Protein AF-0000000079006139 (afdb_homodimer)

InterPro domains:
  IPR000210 BTB/POZ domain [PF00651] (1-96)
  IPR000210 BTB/POZ domain [PS50097] (2-69)
  IPR000210 BTB/POZ domain [SM00225] (2-99)
  IPR011333 SKP1/BTB/POZ domain superfamily [G3DSA:3.30.710.10] (1-99)
  IPR011333 SKP1/BTB/POZ domain superfamily [SSF54695] (1-96)
  IPR011705 BTB/Kelch-associated [PF07707] (106-175)

Structure (mmCIF, N/CA/C/O backbone):
data_AF-0000000079006139-model_v1
#
loop_
_entity.id
_entity.type
_entity.pdbx_description
1 polymer 'BTB domain-containing protein'
#
loop_
_atom_site.group_PDB
_atom_site.id
_atom_site.type_symbol
_atom_site.label_atom_id
_atom_site.label_alt_id
_atom_site.label_comp_id
_atom_site.label_asym_id
_atom_site.label_entity_id
_atom_site.label_seq_id
_atom_site.pdbx_PDB_ins_code
_atom_site.Cartn_x
_atom_site.Cartn_y
_atom_site.Cartn_z
_atom_site.occupancy
_atom_site.B_iso_or_equiv
_atom_site.auth_seq_id
_atom_site.auth_comp_id
_atom_site.auth_asym_id
_atom_site.auth_atom_id
_atom_site.pdbx_PDB_model_num
ATOM 1 N N . PHE A 1 1 ? -12.617 53 26.547 1 79.25 1 PHE A N 1
ATOM 2 C CA . PHE A 1 1 ? -13.898 53.031 25.859 1 79.25 1 PHE A CA 1
ATOM 3 C C . PHE A 1 1 ? -13.82 52.25 24.547 1 79.25 1 PHE A C 1
ATOM 5 O O . PHE A 1 1 ? -12.867 52.406 23.781 1 79.25 1 PHE A O 1
ATOM 12 N N . THR A 1 2 ? -14.578 51.156 24.516 1 88.56 2 THR A N 1
ATOM 13 C CA . THR A 1 2 ? -14.672 50.375 23.297 1 88.56 2 THR A CA 1
ATOM 14 C C . THR A 1 2 ? -15.703 50.969 22.344 1 88.56 2 THR A C 1
ATOM 16 O O . THR A 1 2 ? -16.609 51.688 22.781 1 88.56 2 THR A O 1
ATOM 19 N N . ASP A 1 3 ? -15.531 50.906 21.016 1 93.19 3 ASP A N 1
ATOM 20 C CA . ASP A 1 3 ? -16.406 51.562 20.031 1 93.19 3 ASP A CA 1
ATOM 21 C C . ASP A 1 3 ? -16.938 50.562 19.016 1 93.19 3 ASP A C 1
ATOM 23 O O . ASP A 1 3 ? -17.578 50.938 18.031 1 93.19 3 ASP A O 1
ATOM 27 N N . PHE A 1 4 ? -16.766 49.438 19.25 1 94.44 4 PHE A N 1
ATOM 28 C CA . PHE A 1 4 ? -17.203 48.375 18.328 1 94.44 4 PHE A CA 1
ATOM 29 C C .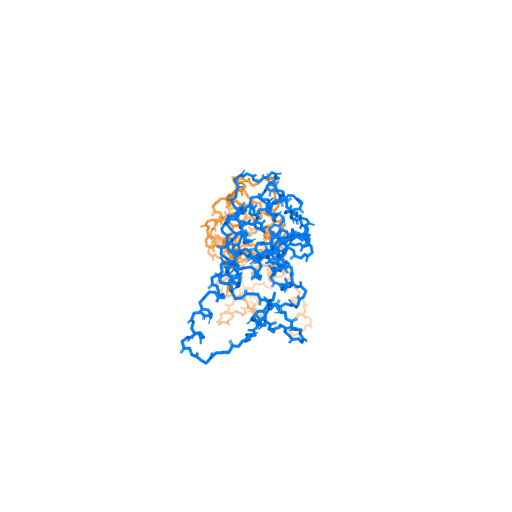 PHE A 1 4 ? -17.516 47.094 19.078 1 94.44 4 PHE A C 1
ATOM 31 O O . PHE A 1 4 ? -16.938 46.844 20.141 1 94.44 4 PHE A O 1
ATOM 38 N N . VAL A 1 5 ? -18.422 46.25 18.531 1 96.5 5 VAL A N 1
ATOM 39 C CA . VAL A 1 5 ? -18.781 45 19.172 1 96.5 5 VAL A CA 1
ATOM 40 C C . VAL A 1 5 ? -18.719 43.875 18.156 1 96.5 5 VAL A C 1
ATOM 42 O O . VAL A 1 5 ? -19.266 43.969 17.047 1 96.5 5 VAL A O 1
ATOM 45 N N . VAL A 1 6 ? -18.062 42.812 18.578 1 97.5 6 VAL A N 1
ATOM 46 C CA . VAL A 1 6 ? -18.031 41.625 17.734 1 97.5 6 VAL A CA 1
ATOM 47 C C . VAL A 1 6 ? -18.906 40.531 18.359 1 97.5 6 VAL A C 1
ATOM 49 O O . VAL A 1 6 ? -18.719 40.156 19.516 1 97.5 6 VAL A O 1
ATOM 52 N N . HIS A 1 7 ? -19.781 40.031 17.484 1 97.81 7 HIS A N 1
ATOM 53 C CA . HIS A 1 7 ? -20.641 38.938 17.922 1 97.81 7 HIS A CA 1
ATOM 54 C C . HIS A 1 7 ? -20.078 37.594 17.469 1 97.81 7 HIS A C 1
ATOM 56 O O . HIS A 1 7 ? -19.766 37.406 16.297 1 97.81 7 HIS A O 1
ATOM 62 N N . VAL A 1 8 ? -19.953 36.719 18.406 1 98.19 8 VAL A N 1
ATOM 63 C CA . VAL A 1 8 ? -19.531 35.344 18.156 1 98.19 8 VAL A CA 1
ATOM 64 C C . VAL A 1 8 ? -20.5 34.375 18.844 1 98.19 8 VAL A C 1
ATOM 66 O O . VAL A 1 8 ? -20.5 34.281 20.078 1 98.19 8 VAL A O 1
ATOM 69 N N . ASP A 1 9 ? -21.188 33.625 18.062 1 96.94 9 ASP A N 1
ATOM 70 C CA . ASP A 1 9 ? -22.297 32.844 18.609 1 96.94 9 ASP A CA 1
ATOM 71 C C . ASP A 1 9 ? -23.172 33.688 19.516 1 96.94 9 ASP A C 1
ATOM 73 O O . ASP A 1 9 ? -23.703 34.719 19.094 1 96.94 9 ASP A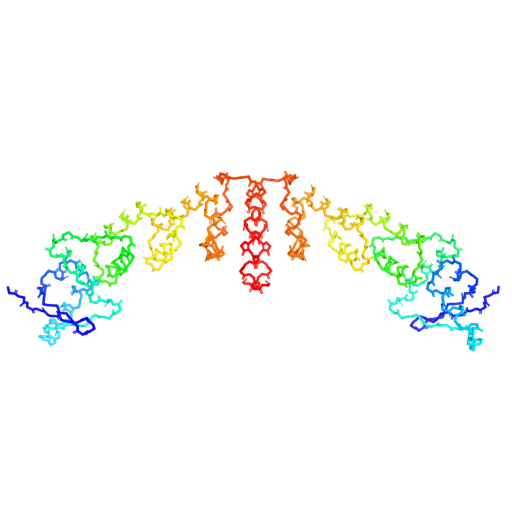 O 1
ATOM 77 N N . ASP A 1 10 ? -23.297 33.281 20.828 1 95.69 10 ASP A N 1
ATOM 78 C CA . ASP A 1 10 ? -24.188 34 21.734 1 95.69 10 ASP A CA 1
ATOM 79 C C . ASP A 1 10 ? -23.422 34.969 22.625 1 95.69 10 ASP A C 1
ATOM 81 O O . ASP A 1 10 ? -23.969 35.5 23.594 1 95.69 10 ASP A O 1
ATOM 85 N N . CYS A 1 11 ? -22.234 35.281 22.234 1 98.06 11 CYS A N 1
ATOM 86 C CA . CYS A 1 11 ? -21.391 36.156 23.062 1 98.06 11 CYS A CA 1
ATOM 87 C C . CYS A 1 11 ? -21.062 37.438 22.312 1 98.06 11 CYS A C 1
ATOM 89 O O . CYS A 1 11 ? -21 37.469 21.094 1 98.06 11 CYS A O 1
ATOM 91 N N . LYS A 1 12 ? -20.906 38.469 23.156 1 97.62 12 LYS A N 1
ATOM 92 C CA . LYS A 1 12 ? -20.516 39.781 22.641 1 97.62 12 LYS A CA 1
ATOM 93 C C . LYS A 1 12 ? -19.141 40.188 23.156 1 97.62 12 LYS A C 1
ATOM 95 O O . LYS A 1 12 ? -18.844 40.031 24.328 1 97.62 12 LYS A O 1
ATOM 100 N N . PHE A 1 13 ? -18.375 40.75 22.25 1 98.12 13 PHE A N 1
ATOM 101 C CA . PHE A 1 13 ? -17.016 41.188 22.594 1 98.12 13 PHE A CA 1
ATOM 102 C C . PHE A 1 13 ? -16.812 42.656 22.25 1 98.12 13 PHE A C 1
ATOM 104 O O . PHE A 1 13 ? -16.625 43 21.094 1 98.12 13 PHE A O 1
ATOM 111 N N . PRO A 1 14 ? -16.875 43.469 23.297 1 97 14 PRO A N 1
ATOM 112 C CA . PRO A 1 14 ? -16.547 44.875 23.047 1 97 14 PRO A CA 1
ATOM 113 C C . PRO A 1 14 ? -15.078 45.062 22.672 1 97 14 PRO A C 1
ATOM 115 O O . PRO A 1 14 ? -14.188 44.531 23.328 1 97 14 PRO A O 1
ATOM 118 N N . CYS A 1 15 ? -14.836 45.844 21.547 1 95.69 15 CYS A N 1
ATOM 119 C CA . CYS A 1 15 ? -13.492 46.031 21.016 1 95.69 15 CYS A CA 1
ATOM 120 C C . CYS A 1 15 ? -13.297 47.469 20.516 1 95.69 15 CYS A C 1
ATOM 122 O O . CYS A 1 15 ? -14.258 48.219 20.438 1 95.69 15 CYS A O 1
ATOM 124 N N . HIS A 1 16 ? -12.07 47.75 20.297 1 95.94 16 HIS A N 1
ATOM 125 C CA . HIS A 1 16 ? -11.727 49 19.609 1 95.94 16 HIS A CA 1
ATOM 126 C C . HIS A 1 16 ? -11.484 48.781 18.125 1 95.94 16 HIS A C 1
ATOM 128 O O . HIS A 1 16 ? -10.672 47.938 17.75 1 95.94 16 HIS A O 1
ATOM 134 N N . ARG A 1 17 ? -12.117 4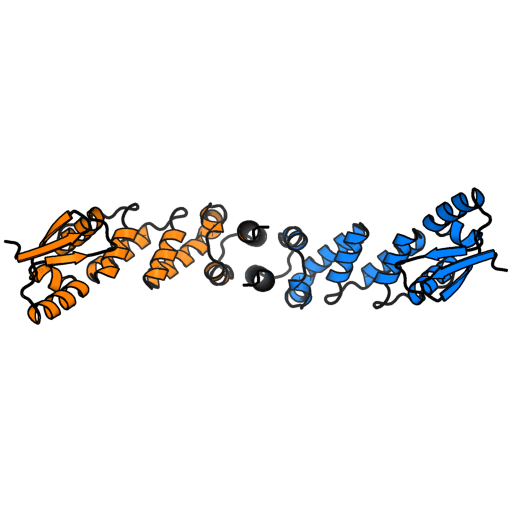9.625 17.297 1 94.12 17 ARG A N 1
ATOM 135 C CA . ARG A 1 17 ? -11.953 49.531 15.844 1 94.12 17 ARG A CA 1
ATOM 136 C C . ARG A 1 17 ? -10.477 49.625 15.453 1 94.12 17 ARG A C 1
ATOM 138 O O . ARG A 1 17 ? -10.016 48.906 14.57 1 94.12 17 ARG A O 1
ATOM 145 N N . PHE A 1 18 ? -9.875 50.469 16.094 1 94.56 18 PHE A N 1
ATOM 146 C CA . PHE A 1 18 ? -8.477 50.719 15.789 1 94.56 18 PHE A CA 1
ATOM 147 C C . PHE A 1 18 ? -7.637 49.469 16 1 94.56 18 PHE A C 1
ATOM 149 O O . PHE A 1 18 ? -6.812 49.094 15.156 1 94.56 18 PHE A O 1
ATOM 156 N N . VAL A 1 19 ? -7.812 48.812 17.094 1 96.88 19 VAL A N 1
ATOM 157 C CA . VAL A 1 19 ? -7.059 47.625 17.438 1 96.88 19 VAL A CA 1
ATOM 158 C C . VAL A 1 19 ? -7.359 46.531 16.422 1 96.88 19 VAL A C 1
ATOM 160 O O . VAL A 1 19 ? -6.441 45.875 15.906 1 96.88 19 VAL A O 1
ATOM 163 N N . LEU A 1 20 ? -8.602 46.312 16.141 1 96.81 20 LEU A N 1
ATOM 164 C CA . LEU A 1 20 ? -9.016 45.312 15.172 1 96.81 20 LEU A CA 1
ATOM 165 C C . LEU A 1 20 ? -8.375 45.562 13.812 1 96.81 20 LEU A C 1
ATOM 167 O O . LEU A 1 20 ? -7.773 44.656 13.227 1 96.81 20 LEU A O 1
ATOM 171 N N . SER A 1 21 ? -8.492 46.812 13.375 1 96.19 21 SER A N 1
ATOM 172 C CA . SER A 1 21 ? -7.996 47.156 12.055 1 96.19 21 SER A CA 1
ATOM 173 C C . SER A 1 21 ? -6.473 47.094 11.992 1 96.19 21 SER A C 1
ATOM 175 O O . SER A 1 21 ? -5.906 46.75 10.953 1 96.19 21 SER A O 1
ATOM 177 N N . ALA A 1 22 ? -5.859 47.375 13.062 1 97 22 ALA A N 1
ATOM 178 C CA . ALA A 1 22 ? -4.402 47.375 13.109 1 97 22 ALA A CA 1
ATOM 179 C C . ALA A 1 22 ? -3.838 45.969 13.133 1 97 22 ALA A C 1
ATOM 181 O O . ALA A 1 22 ? -2.75 45.719 12.609 1 97 22 ALA A O 1
ATOM 182 N N . CYS A 1 23 ? -4.523 45.094 13.719 1 97.62 23 CYS A N 1
ATOM 183 C CA . CYS A 1 23 ? -3.961 43.75 13.977 1 97.62 23 CYS A CA 1
ATOM 184 C C . CYS A 1 23 ? -4.504 42.719 12.992 1 97.62 23 CYS A C 1
ATOM 186 O O . CYS A 1 23 ? -3.898 41.688 12.797 1 97.62 23 CYS A O 1
ATOM 188 N N . SER A 1 24 ? -5.605 42.969 12.375 1 98.31 24 SER A N 1
ATOM 189 C CA . SER A 1 24 ? -6.305 42 11.547 1 98.31 24 SER A CA 1
ATOM 190 C C . SER A 1 24 ? -6.656 42.594 10.18 1 98.31 24 SER A C 1
ATOM 192 O O . SER A 1 24 ? -7.449 43.531 10.094 1 98.31 24 SER A O 1
ATOM 194 N N . GLU A 1 25 ? -6.141 41.938 9.172 1 97.75 25 GLU A N 1
ATOM 195 C CA . GLU A 1 25 ? -6.469 42.406 7.82 1 97.75 25 GLU A CA 1
ATOM 196 C C . GLU A 1 25 ? -7.941 42.156 7.504 1 97.75 25 GLU A C 1
ATOM 198 O O . GLU A 1 25 ? -8.562 42.938 6.777 1 97.75 25 GLU A O 1
ATOM 203 N N . PHE A 1 26 ? -8.422 41.094 8.008 1 97 26 PHE A N 1
ATOM 204 C CA . PHE A 1 26 ? -9.844 40.781 7.855 1 97 26 PHE A CA 1
ATOM 205 C C . PHE A 1 26 ? -10.695 41.938 8.398 1 97 26 PHE A C 1
ATOM 207 O O . PHE A 1 26 ? -11.57 42.438 7.695 1 97 26 PHE A O 1
ATOM 214 N N . PHE A 1 27 ? -10.461 42.406 9.617 1 96.44 27 PHE A N 1
ATOM 215 C CA . PHE A 1 27 ? -11.25 43.469 10.242 1 96.44 27 PHE A CA 1
ATOM 216 C C . PHE A 1 27 ? -10.93 44.812 9.609 1 96.44 27 PHE A C 1
ATOM 218 O O . PHE A 1 27 ? -11.812 45.688 9.5 1 96.44 27 PHE A O 1
ATOM 225 N N . GLU A 1 28 ? -9.727 44.969 9.227 1 96.12 28 GLU A N 1
ATOM 226 C CA . GLU A 1 28 ? -9.391 46.219 8.523 1 96.12 28 GLU A CA 1
ATOM 227 C C . GLU A 1 28 ? -10.266 46.406 7.285 1 96.12 28 GLU A C 1
ATOM 229 O O . GLU A 1 28 ? -10.828 47.469 7.07 1 96.12 28 GLU A O 1
ATOM 234 N N . ALA A 1 29 ? -10.367 45.344 6.527 1 94.5 29 ALA A N 1
ATOM 235 C CA . ALA A 1 29 ? -11.172 45.406 5.312 1 94.5 29 ALA A CA 1
ATOM 236 C C . ALA A 1 29 ? -12.656 45.594 5.648 1 94.5 29 ALA A C 1
ATOM 238 O O . ALA A 1 29 ? -13.344 46.375 5.004 1 94.5 29 ALA A O 1
ATOM 239 N N . LEU A 1 30 ? -13.086 44.875 6.656 1 92.94 30 LEU A N 1
ATOM 240 C CA . LEU A 1 30 ? -14.484 44.906 7.059 1 92.94 30 LEU A CA 1
ATOM 241 C C . LEU A 1 30 ? -14.867 46.312 7.523 1 92.94 30 LEU A C 1
ATOM 243 O O . LEU A 1 30 ? -15.914 46.844 7.141 1 92.94 30 LEU A O 1
ATOM 247 N N . LEU A 1 31 ? -14.047 47 8.297 1 91.06 31 LEU A N 1
ATOM 248 C CA . LEU A 1 31 ? -14.344 48.281 8.891 1 91.06 31 LEU A CA 1
ATOM 249 C C . LEU A 1 31 ? -14.172 49.406 7.867 1 91.06 31 LEU A C 1
ATOM 251 O O . LEU A 1 31 ? -14.812 50.469 7.973 1 91.06 31 LEU A O 1
ATOM 255 N N . ARG A 1 32 ? -13.258 49.188 7.027 1 88.56 32 ARG A N 1
ATOM 256 C CA . ARG A 1 32 ? -13.117 50.156 5.941 1 88.56 32 ARG A CA 1
ATOM 257 C C . ARG A 1 32 ? -14.367 50.188 5.07 1 88.56 32 ARG A C 1
ATOM 259 O O . ARG A 1 32 ? -14.805 51.25 4.645 1 88.56 32 ARG A O 1
ATOM 266 N N . CYS A 1 33 ? -14.961 49.031 4.754 1 82.31 33 CYS A N 1
ATOM 267 C CA . CYS A 1 33 ? -16.172 48.906 3.949 1 82.31 33 CYS A CA 1
ATOM 268 C C . CYS A 1 33 ? -17.375 49.5 4.699 1 82.31 33 CYS A C 1
ATOM 270 O O . CYS A 1 33 ? -18.234 50.125 4.098 1 82.31 33 CYS A O 1
ATOM 272 N N . ASP A 1 34 ? -17.438 49.25 5.914 1 68 34 ASP A N 1
ATOM 273 C CA . ASP A 1 34 ? -18.531 49.688 6.758 1 68 34 ASP A CA 1
ATOM 274 C C . ASP A 1 34 ? -18.578 51.219 6.809 1 68 34 ASP A C 1
ATOM 276 O O . ASP A 1 34 ? -19.656 51.812 6.84 1 68 34 ASP A O 1
ATOM 280 N N . MET A 1 35 ? -17.469 51.875 7.09 1 62.56 35 MET A N 1
ATOM 281 C CA . MET A 1 35 ? -17.391 53.344 7.094 1 62.56 35 MET A CA 1
ATOM 282 C C . MET A 1 35 ? -17.984 53.906 5.809 1 62.56 35 MET A C 1
ATOM 284 O O . MET A 1 35 ? -18.547 55 5.816 1 62.56 35 MET A O 1
ATOM 288 N N . ARG A 1 36 ? -17.812 53.031 4.789 1 59.94 36 ARG A N 1
ATOM 289 C CA . ARG A 1 36 ? -18.422 53.469 3.535 1 59.94 36 ARG A CA 1
ATOM 290 C C . ARG A 1 36 ? -19.938 53.281 3.562 1 59.94 36 ARG A C 1
ATOM 292 O O . ARG A 1 36 ? -20.672 54.125 3.018 1 59.94 36 ARG A O 1
ATOM 299 N N . GLU A 1 37 ? -20.156 52.219 4.258 1 58.62 37 GLU A N 1
ATOM 300 C CA . GLU A 1 37 ? -21.609 52.031 4.371 1 58.62 37 GLU A CA 1
ATOM 301 C C . GLU A 1 37 ? -22.141 52.562 5.684 1 58.62 37 GLU A C 1
ATOM 303 O O . GLU A 1 37 ? -21.406 53.219 6.43 1 58.62 37 GLU A O 1
ATOM 308 N N . SER A 1 38 ? -23.172 51.938 6.293 1 57.12 38 SER A N 1
ATOM 309 C CA . SER A 1 38 ? -23.891 52.406 7.484 1 57.12 38 SER A CA 1
ATOM 310 C C . SER A 1 38 ? -23.016 52.25 8.734 1 57.12 38 SER A C 1
ATOM 312 O O . SER A 1 38 ? -22.109 51.438 8.773 1 57.12 38 SER A O 1
ATOM 314 N N . ASN A 1 39 ? -22.781 53.312 9.602 1 60.97 39 ASN A N 1
ATOM 315 C CA . ASN A 1 39 ? -22.141 53.438 10.898 1 60.97 39 ASN A CA 1
ATOM 316 C C . ASN A 1 39 ? -22.438 52.219 11.789 1 60.97 39 ASN A C 1
ATOM 318 O O . ASN A 1 39 ? -22.828 52.375 12.945 1 60.97 39 ASN A O 1
ATOM 322 N N . GLU A 1 40 ? -22.359 51.031 11.164 1 70.31 40 GLU A N 1
ATOM 323 C CA . GLU A 1 40 ? -22.641 49.875 11.992 1 70.31 40 GLU A CA 1
ATOM 324 C C . GLU A 1 40 ? -21.5 49.625 12.984 1 70.31 40 GLU A C 1
ATOM 326 O O . GLU A 1 40 ? -20.328 49.625 12.609 1 70.31 40 GLU A O 1
ATOM 331 N N . LYS A 1 41 ? -21.875 49.531 14.273 1 86.75 41 LYS A N 1
ATOM 332 C CA . LYS A 1 41 ? -20.953 49.438 15.398 1 86.75 41 LYS A CA 1
ATOM 333 C C . LYS A 1 41 ? -20.781 48 15.867 1 86.75 41 LYS A C 1
ATOM 335 O O . LYS A 1 41 ? -20.469 47.75 17.031 1 86.75 41 LYS A O 1
ATOM 340 N N . GLN A 1 42 ? -21.156 47.062 14.852 1 92.06 42 GLN A N 1
ATOM 341 C CA . GLN A 1 42 ? -21.016 45.656 15.266 1 92.06 42 GLN A CA 1
ATOM 342 C C . GLN A 1 42 ? -20.797 44.75 14.055 1 92.06 42 GLN A C 1
ATOM 344 O O . GLN A 1 42 ? -21.141 45.125 12.93 1 92.06 42 GLN A O 1
ATOM 349 N N . ALA A 1 43 ? -20.172 43.656 14.234 1 94.19 43 ALA A N 1
ATOM 350 C CA . ALA A 1 43 ? -20 42.594 13.242 1 94.19 43 ALA A CA 1
ATOM 351 C C . ALA A 1 43 ? -20.156 41.219 13.883 1 94.19 43 ALA A C 1
ATOM 353 O O . ALA A 1 43 ? -20.031 41.094 15.102 1 94.19 43 ALA A O 1
ATOM 354 N N . THR A 1 44 ? -20.438 40.219 12.984 1 95.88 44 THR A N 1
ATOM 355 C CA . THR A 1 44 ? -20.562 38.844 13.43 1 95.88 44 THR A CA 1
ATOM 356 C C . THR A 1 44 ? -19.453 37.969 12.82 1 95.88 44 THR A C 1
ATOM 358 O O . THR A 1 44 ? -19.172 38.062 11.625 1 95.88 44 THR A O 1
ATOM 361 N N . VAL A 1 45 ? -18.875 37.219 13.602 1 97.44 45 VAL A N 1
ATOM 362 C CA . VAL A 1 45 ? -17.891 36.281 13.141 1 97.44 45 VAL A CA 1
ATOM 363 C C . VAL A 1 45 ? -18.422 34.844 13.312 1 97.44 45 VAL A C 1
ATOM 365 O O . VAL A 1 45 ? -18.922 34.5 14.391 1 97.44 45 VAL A O 1
ATOM 368 N N . VAL A 1 46 ? -18.328 34.094 12.219 1 97.56 46 VAL A N 1
ATOM 369 C CA . VAL A 1 46 ? -18.797 32.719 12.227 1 97.56 46 VAL A CA 1
ATOM 370 C C . VAL A 1 46 ? -17.609 31.766 12.078 1 97.56 46 VAL A C 1
ATOM 372 O O . VAL A 1 46 ? -16.578 32.125 11.516 1 97.56 46 VAL A O 1
ATOM 375 N N . GLY A 1 47 ? -17.719 30.562 12.68 1 97.12 47 GLY A N 1
ATOM 376 C CA . GLY A 1 47 ? -16.703 29.531 12.469 1 97.12 47 GLY A CA 1
ATOM 377 C C . GLY A 1 47 ? -15.641 29.516 13.547 1 97.12 47 GLY A C 1
ATOM 378 O O . GLY A 1 47 ? -14.695 28.734 13.484 1 97.12 47 GLY A O 1
ATOM 379 N N . ILE A 1 48 ? -15.789 30.438 14.461 1 98.19 48 ILE A N 1
ATOM 380 C CA . ILE A 1 48 ? -14.875 30.531 15.594 1 98.19 48 ILE A CA 1
ATOM 381 C C . ILE A 1 48 ? -15.664 30.5 16.906 1 98.19 48 ILE A C 1
ATOM 383 O O . ILE A 1 48 ? -16.688 31.188 17.031 1 98.19 48 ILE A O 1
ATOM 387 N N . SER A 1 49 ? -15.266 29.672 17.812 1 98 49 SER A N 1
ATOM 388 C CA . SER A 1 49 ? -15.938 29.641 19.109 1 98 49 SER A CA 1
ATOM 389 C C . SER A 1 49 ? -15.617 30.875 19.938 1 98 49 SER A C 1
ATOM 391 O O . SER A 1 49 ? -14.578 31.5 19.734 1 98 49 SER A O 1
ATOM 393 N N . PRO A 1 50 ? -16.5 31.188 20.891 1 98.31 50 PRO A N 1
ATOM 394 C CA . PRO A 1 50 ? -16.266 32.344 21.75 1 98.31 50 PRO A CA 1
ATOM 395 C C . PRO A 1 50 ? -14.953 32.25 22.531 1 98.31 50 PRO A C 1
ATOM 397 O O . PRO A 1 50 ? -14.227 33.219 22.672 1 98.31 50 PRO A O 1
ATOM 400 N N . SER A 1 51 ? -14.672 31.062 23 1 97.62 51 SER A N 1
ATOM 401 C CA . SER A 1 51 ? -13.461 30.859 23.797 1 97.62 51 SER A CA 1
ATOM 402 C C . SER A 1 51 ? -12.211 31.094 22.953 1 97.62 51 SER A C 1
ATOM 404 O O . SER A 1 51 ? -11.266 31.75 23.422 1 97.62 51 SER A O 1
ATOM 406 N N . ILE A 1 52 ? -12.195 30.656 21.781 1 98.19 52 ILE A N 1
ATOM 407 C CA . ILE A 1 52 ? -11.062 30.828 20.891 1 98.19 52 ILE A CA 1
ATOM 408 C C . ILE A 1 52 ? -10.953 32.281 20.469 1 98.19 52 ILE A C 1
ATOM 410 O O . ILE A 1 52 ? -9.859 32.844 20.438 1 98.19 52 ILE A O 1
ATOM 414 N N . PHE A 1 53 ? -12.094 32.938 20.172 1 98.31 53 PHE A N 1
ATOM 415 C CA . PHE A 1 53 ? -12.086 34.344 19.781 1 98.31 53 PHE A CA 1
ATOM 416 C C . PHE A 1 53 ? -11.508 35.188 20.906 1 98.31 53 PHE A C 1
ATOM 418 O O . PHE A 1 53 ? -10.758 36.125 20.641 1 98.31 53 PHE A O 1
ATOM 425 N N . ARG A 1 54 ? -11.891 34.875 22.078 1 97.31 54 ARG A N 1
ATOM 426 C CA . ARG A 1 54 ? -11.359 35.594 23.219 1 97.31 54 ARG A CA 1
ATOM 427 C C . ARG A 1 54 ? -9.836 35.531 23.25 1 97.31 54 ARG A C 1
ATOM 429 O O . ARG A 1 54 ? -9.164 36.531 23.484 1 97.31 54 ARG A O 1
ATOM 436 N N . LEU A 1 55 ? -9.289 34.375 23.031 1 97.38 55 LEU A N 1
ATOM 437 C CA . LEU A 1 55 ? -7.848 34.188 23.047 1 97.38 55 LEU A CA 1
ATOM 438 C C . LEU A 1 55 ? -7.18 35.062 21.969 1 97.38 55 LEU A C 1
ATOM 440 O O . LEU A 1 55 ? -6.176 35.719 22.219 1 97.38 55 LEU A O 1
ATOM 444 N N . VAL A 1 56 ? -7.738 35.062 20.75 1 97.88 56 VAL A N 1
ATOM 445 C CA . VAL A 1 56 ? -7.117 35.812 19.672 1 97.88 56 VAL A CA 1
ATOM 446 C C . VAL A 1 56 ? -7.289 37.312 19.938 1 97.88 56 VAL A C 1
ATOM 448 O O . VAL A 1 56 ? -6.375 38.094 19.672 1 97.88 56 VAL A O 1
ATOM 451 N N . LEU A 1 57 ? -8.469 37.719 20.484 1 97.56 57 LEU A N 1
ATOM 452 C CA . LEU A 1 57 ? -8.703 39.094 20.812 1 97.56 57 LEU A CA 1
ATOM 453 C C . LEU A 1 57 ? -7.707 39.594 21.875 1 97.56 57 LEU A C 1
ATOM 455 O O . LEU A 1 57 ? -7.133 40.688 21.734 1 97.56 57 LEU A O 1
ATOM 459 N N . ASP A 1 58 ? -7.555 38.844 22.844 1 96.81 58 ASP A N 1
ATOM 460 C CA . ASP A 1 58 ? -6.602 39.188 23.891 1 96.81 58 ASP A CA 1
ATOM 461 C C . ASP A 1 58 ? -5.199 39.406 23.328 1 96.81 58 ASP A C 1
ATOM 463 O O . ASP A 1 58 ? -4.496 40.312 23.719 1 96.81 58 ASP A O 1
ATOM 467 N N . ALA A 1 59 ? -4.84 38.562 22.469 1 96.88 59 ALA A N 1
ATOM 468 C CA . ALA A 1 59 ? -3.535 38.688 21.828 1 96.88 59 ALA A CA 1
ATOM 469 C C . ALA A 1 59 ? -3.428 40.031 21.078 1 96.88 59 ALA A C 1
ATOM 471 O O . ALA A 1 59 ? -2.387 40.688 21.125 1 96.88 59 ALA A O 1
ATOM 472 N N . MET A 1 60 ? -4.43 40.438 20.438 1 96.88 60 MET A N 1
ATOM 473 C CA . MET A 1 60 ? -4.426 41.688 19.703 1 96.88 60 MET A CA 1
ATOM 474 C C . MET A 1 60 ? -4.238 42.875 20.641 1 96.88 60 MET A C 1
ATOM 476 O O . MET A 1 60 ? -3.678 43.906 20.25 1 96.88 60 MET A O 1
ATOM 480 N N . TYR A 1 61 ? -4.723 42.625 21.828 1 95.69 61 TYR A N 1
ATOM 481 C CA . TYR A 1 61 ? -4.613 43.688 22.828 1 95.69 61 TYR A CA 1
ATOM 482 C C . TYR A 1 61 ? -3.334 43.562 23.641 1 95.69 61 TYR A C 1
ATOM 484 O O . TYR A 1 61 ? -3.168 44.219 24.656 1 95.69 61 TYR A O 1
ATOM 492 N N . GLY A 1 62 ? -2.479 42.688 23.312 1 94.69 62 GLY A N 1
ATOM 493 C CA . GLY A 1 62 ? -1.141 42.594 23.875 1 94.69 62 GLY A CA 1
ATOM 494 C C . GLY A 1 62 ? -1.031 41.594 25.016 1 94.69 62 GLY A C 1
ATOM 495 O O . GLY A 1 62 ? 0.017 41.5 25.656 1 94.69 62 GLY A O 1
ATOM 496 N N . SER A 1 63 ? -2.08 40.906 25.297 1 91.12 63 SER A N 1
ATOM 497 C CA . SER A 1 63 ? -2.018 39.875 26.312 1 91.12 63 SER A CA 1
ATOM 498 C C . SER A 1 63 ? -1.367 38.594 25.781 1 91.12 63 SER A C 1
ATOM 500 O O . SER A 1 63 ? -1.506 38.281 24.594 1 91.12 63 SER A O 1
ATOM 502 N N . CYS A 1 64 ? -0.626 38 26.656 1 84.81 64 CYS A N 1
ATOM 503 C CA . CYS A 1 64 ? -0.016 36.719 26.25 1 84.81 64 CYS A CA 1
ATOM 504 C C . CYS A 1 64 ? -1.075 35.656 26.047 1 84.81 64 CYS A C 1
ATOM 506 O O . CYS A 1 64 ? -1.897 35.406 26.938 1 84.81 64 CYS A O 1
ATOM 5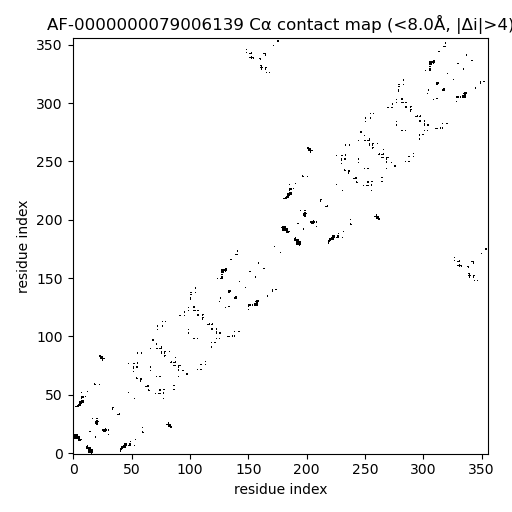08 N N . THR A 1 65 ? -1.034 35.094 24.859 1 84.75 65 THR A N 1
ATOM 509 C CA . THR A 1 65 ? -1.976 34.031 24.547 1 84.75 65 THR A CA 1
ATOM 510 C C . THR A 1 65 ? -1.531 32.719 25.188 1 84.75 65 THR A C 1
ATOM 512 O O . THR A 1 65 ? -0.382 32.312 25.031 1 84.75 65 THR A O 1
ATOM 515 N N . ALA A 1 66 ? -2.385 32.094 25.922 1 89.75 66 ALA A N 1
ATOM 516 C CA . ALA A 1 66 ? -2.115 30.797 26.562 1 89.75 66 ALA A CA 1
ATOM 517 C C . ALA A 1 66 ? -2.295 29.656 25.578 1 89.75 66 ALA A C 1
ATOM 519 O O . ALA A 1 66 ? -3.344 29.016 25.547 1 89.75 66 ALA A O 1
ATOM 520 N N . LEU A 1 67 ? -1.3 29.578 24.797 1 93.69 67 LEU A N 1
ATOM 521 C CA . LEU A 1 67 ? -1.348 28.469 23.844 1 93.69 67 LEU A CA 1
ATOM 522 C C . LEU A 1 67 ? -1.019 27.141 24.531 1 93.69 67 LEU A C 1
ATOM 524 O O . LEU A 1 67 ? -0.109 27.078 25.359 1 93.69 67 LEU A O 1
ATOM 528 N N . THR A 1 68 ? -1.812 26.156 24.281 1 94.94 68 THR A N 1
ATOM 529 C CA . THR A 1 68 ? -1.591 24.797 24.734 1 94.94 68 THR A CA 1
ATOM 530 C C . THR A 1 68 ? -1.769 23.797 23.594 1 94.94 68 THR A C 1
ATOM 532 O O . THR A 1 68 ? -2.236 24.156 22.516 1 94.94 68 THR A O 1
ATOM 535 N N . GLU A 1 69 ? -1.395 22.594 23.875 1 95.12 69 GLU A N 1
ATOM 536 C CA . GLU A 1 69 ? -1.566 21.547 22.891 1 95.12 69 GLU A CA 1
ATOM 537 C C . GLU A 1 69 ? -3.035 21.375 22.516 1 95.12 69 GLU A C 1
ATOM 539 O O . GLU A 1 69 ? -3.354 21.031 21.375 1 95.12 69 GLU A O 1
ATOM 544 N N . ASP A 1 70 ? -3.91 21.75 23.359 1 95.44 70 ASP A N 1
ATOM 545 C CA . ASP A 1 70 ? -5.332 21.484 23.172 1 95.44 70 ASP A CA 1
ATOM 546 C C . ASP A 1 70 ? -5.984 22.578 22.312 1 95.44 70 ASP A C 1
ATOM 548 O O . ASP A 1 70 ? -7.02 22.344 21.688 1 95.44 70 ASP A O 1
ATOM 552 N N . ASN A 1 71 ? -5.402 23.766 22.344 1 96.75 71 ASN A N 1
ATOM 553 C CA . ASN A 1 71 ? -6.098 24.859 21.672 1 96.75 71 ASN A CA 1
ATOM 554 C C . ASN A 1 71 ? -5.266 25.438 20.531 1 96.75 71 ASN A C 1
ATOM 556 O O . ASN A 1 71 ? -5.766 26.219 19.734 1 96.75 71 ASN A O 1
ATOM 560 N N . MET A 1 72 ? -4.043 25 20.375 1 96.81 72 MET A N 1
ATOM 561 C CA . MET A 1 72 ? -3.096 25.609 19.438 1 96.81 72 MET A CA 1
ATOM 562 C C . MET A 1 72 ? -3.629 25.562 18.016 1 96.81 72 MET A C 1
ATOM 564 O O . MET A 1 72 ? -3.514 26.531 17.266 1 96.81 72 MET A O 1
ATOM 568 N N . LEU A 1 73 ? -4.227 24.469 17.625 1 98.06 73 LEU A N 1
ATOM 569 C CA . LEU A 1 73 ? -4.676 24.328 16.25 1 98.06 73 LEU A CA 1
ATOM 570 C C . LEU A 1 73 ? -5.883 25.234 15.977 1 98.06 73 LEU A C 1
ATOM 572 O O . LEU A 1 73 ? -5.973 25.859 14.922 1 98.06 73 LEU A O 1
ATOM 576 N N . GLU A 1 74 ? -6.75 25.297 16.891 1 97.94 74 GLU A N 1
ATOM 577 C CA . GLU A 1 74 ? -7.926 26.156 16.734 1 97.94 74 GLU A CA 1
ATOM 578 C C . GLU A 1 74 ? -7.535 27.625 16.719 1 97.94 74 GLU A C 1
ATOM 580 O O . GLU A 1 74 ? -8.102 28.422 15.953 1 97.94 74 GLU A O 1
ATOM 585 N N . VAL A 1 75 ? -6.656 28.016 17.562 1 98.31 75 VAL A N 1
ATOM 586 C CA . VAL A 1 75 ? -6.188 29.391 17.578 1 98.31 75 VAL A CA 1
ATOM 587 C C . VAL A 1 75 ? -5.488 29.719 16.266 1 98.31 75 VAL A C 1
ATOM 589 O O . VAL A 1 75 ? -5.684 30.797 15.703 1 98.31 75 VAL A O 1
ATOM 592 N N . TRP A 1 76 ? -4.707 28.766 15.812 1 98.44 76 TRP A N 1
ATOM 593 C CA . TRP A 1 76 ? -4.027 28.938 14.539 1 98.44 76 TRP A CA 1
ATOM 594 C C . TRP A 1 76 ? -5.031 29.156 13.406 1 98.44 76 TRP A C 1
ATOM 596 O O . TRP A 1 76 ? -4.902 30.094 12.617 1 98.44 76 TRP A O 1
ATOM 606 N N . GLN A 1 77 ? -6.012 28.406 13.375 1 98.44 77 GLN A N 1
ATOM 607 C CA . GLN A 1 77 ? -7.055 28.5 12.359 1 98.44 77 GLN A CA 1
ATOM 608 C C . GLN A 1 77 ? -7.793 29.828 12.453 1 98.44 77 GLN A C 1
ATOM 610 O O . GLN A 1 77 ? -8.031 30.484 11.438 1 98.44 77 GLN A O 1
ATOM 615 N N . ALA A 1 78 ? -8.148 30.172 13.602 1 98.38 78 ALA A N 1
ATOM 616 C CA . ALA A 1 78 ? -8.852 31.438 13.812 1 98.38 78 ALA A CA 1
ATOM 617 C C . ALA A 1 78 ? -7.988 32.625 13.391 1 98.38 78 ALA A C 1
ATOM 619 O O . ALA A 1 78 ? -8.477 33.562 12.773 1 98.38 78 ALA A O 1
ATOM 620 N N . SER A 1 79 ? -6.723 32.594 13.742 1 98.31 79 SER A N 1
ATOM 621 C CA . SER A 1 79 ? -5.801 33.656 13.359 1 98.31 79 SER A CA 1
ATOM 622 C C . SER A 1 79 ? -5.711 33.781 11.844 1 98.31 79 SER A C 1
ATOM 624 O O . SER A 1 79 ? -5.645 34.906 11.312 1 98.31 79 SER A O 1
ATOM 626 N N . ASN A 1 80 ? -5.688 32.656 11.227 1 98.38 80 ASN A N 1
ATOM 627 C CA . ASN A 1 80 ? -5.664 32.656 9.766 1 98.38 80 ASN A CA 1
ATOM 628 C C . ASN A 1 80 ? -6.965 33.188 9.18 1 98.38 80 ASN A C 1
ATOM 630 O O . ASN A 1 80 ? -6.941 34.031 8.273 1 98.38 80 ASN A O 1
ATOM 634 N N . GLN A 1 81 ? -8.07 32.75 9.703 1 98.06 81 GLN A N 1
ATOM 635 C CA . GLN A 1 81 ? -9.367 33.219 9.242 1 98.06 81 GLN A CA 1
ATOM 636 C C . GLN A 1 81 ? -9.484 34.75 9.367 1 98.06 81 GLN A C 1
ATOM 638 O O . GLN A 1 81 ? -10 35.406 8.469 1 98.06 81 GLN A O 1
ATOM 643 N N . LEU A 1 82 ? -9.016 35.281 10.43 1 98.38 82 LEU A N 1
ATOM 644 C CA . LEU A 1 82 ? -9.133 36.688 10.703 1 98.38 82 LEU A CA 1
ATOM 645 C C . LEU A 1 82 ? -7.93 37.469 10.172 1 98.38 82 LEU A C 1
ATOM 647 O O . LEU A 1 82 ? -7.855 38.688 10.297 1 98.38 82 LEU A O 1
ATOM 651 N N . GLN A 1 83 ? -6.973 36.688 9.672 1 98.06 83 GLN A N 1
ATOM 652 C CA . GLN A 1 83 ? -5.785 37.25 9.039 1 98.06 83 GLN A CA 1
ATOM 653 C C . GLN A 1 83 ? -4.992 38.094 10.023 1 98.06 83 GLN A C 1
ATOM 655 O O . GLN A 1 83 ? -4.66 39.25 9.719 1 98.06 83 GLN A O 1
ATOM 660 N N . ILE A 1 84 ? -4.711 37.562 11.117 1 98.12 84 ILE A N 1
ATOM 661 C CA . ILE A 1 84 ? -3.844 38.156 12.125 1 98.12 84 ILE A CA 1
ATOM 662 C C . ILE A 1 84 ? -2.42 37.625 11.961 1 98.12 84 ILE A C 1
ATOM 664 O O . ILE A 1 84 ? -2.041 36.656 12.609 1 98.12 84 ILE A O 1
ATOM 668 N N . GLU A 1 85 ? -1.58 38.312 11.32 1 97.19 85 GLU A N 1
ATOM 669 C CA . GLU A 1 85 ? -0.31 37.812 10.805 1 97.19 85 GLU A CA 1
ATOM 670 C C . GLU A 1 85 ? 0.638 37.438 11.938 1 97.19 85 GLU A C 1
ATOM 672 O O . GLU A 1 85 ? 1.229 36.344 11.93 1 97.19 85 GLU A O 1
ATOM 677 N N . PHE A 1 86 ? 0.807 38.344 12.875 1 96.38 86 PHE A N 1
ATOM 678 C CA . PHE A 1 86 ? 1.769 38.062 13.938 1 96.38 86 PHE A CA 1
ATOM 679 C C . PHE A 1 86 ? 1.36 36.812 14.727 1 96.38 86 PHE A C 1
ATOM 681 O O . PHE A 1 86 ? 2.213 36.031 15.156 1 96.38 86 PHE A O 1
ATOM 688 N N . LEU A 1 87 ? 0.095 36.594 14.93 1 97.12 87 LEU A N 1
ATOM 689 C CA . LEU A 1 87 ? -0.394 35.438 15.695 1 97.12 87 LEU A CA 1
ATOM 690 C C . LEU A 1 87 ? -0.282 34.156 14.883 1 97.12 87 LEU A C 1
ATOM 692 O O . LEU A 1 87 ? -0.033 33.094 15.445 1 97.12 87 LEU A O 1
ATOM 696 N N . ILE A 1 88 ? -0.446 34.219 13.594 1 97.5 88 ILE A N 1
ATOM 697 C CA . ILE A 1 88 ? -0.232 33.094 12.711 1 97.5 88 ILE A CA 1
ATOM 698 C C . ILE A 1 88 ? 1.191 32.562 12.875 1 97.5 88 ILE A C 1
ATOM 700 O O . ILE A 1 88 ? 1.396 31.359 13.078 1 97.5 88 ILE A O 1
ATOM 704 N N . GLU A 1 89 ? 2.08 33.469 12.906 1 96.19 89 GLU A N 1
ATOM 705 C CA . GLU A 1 89 ? 3.49 33.094 13.031 1 96.19 89 GLU A CA 1
ATOM 706 C C . GLU A 1 89 ? 3.795 32.531 14.414 1 96.19 89 GLU A C 1
ATOM 708 O O . GLU A 1 89 ? 4.512 31.531 14.531 1 96.19 89 GLU A O 1
ATOM 713 N N . ILE A 1 90 ? 3.279 33.156 15.383 1 95.81 90 ILE A N 1
ATOM 714 C CA . ILE A 1 90 ? 3.484 32.688 16.75 1 95.81 90 ILE A CA 1
ATOM 715 C C . ILE A 1 90 ? 2.951 31.281 16.922 1 95.81 90 ILE A C 1
ATOM 717 O O . ILE A 1 90 ? 3.625 30.422 17.484 1 95.81 90 ILE A O 1
ATOM 721 N N . CYS A 1 91 ? 1.812 31.031 16.422 1 97.06 91 CYS A N 1
ATOM 722 C CA . CYS A 1 91 ? 1.205 29.703 16.516 1 97.06 91 CYS A CA 1
ATOM 723 C C . CYS A 1 91 ? 2.035 28.672 15.766 1 97.06 91 CYS A C 1
ATOM 725 O O . CYS A 1 91 ? 2.338 27.594 16.297 1 97.06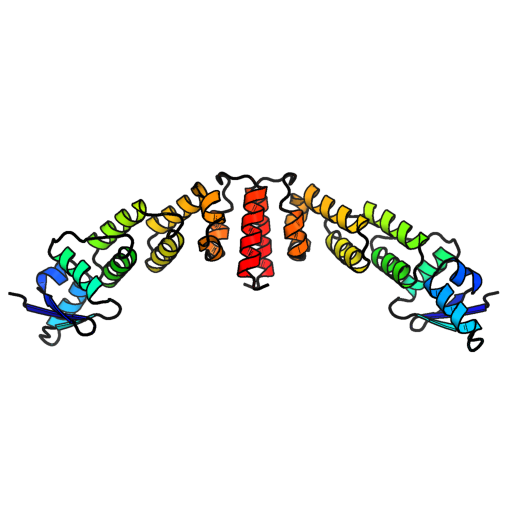 91 CYS A O 1
ATOM 727 N N . ALA A 1 92 ? 2.406 28.969 14.516 1 97.19 92 ALA A N 1
ATOM 728 C CA . ALA A 1 92 ? 3.201 28.047 13.711 1 97.19 92 ALA A CA 1
ATOM 729 C C . ALA A 1 92 ? 4.484 27.641 14.438 1 97.19 92 ALA A C 1
ATOM 731 O O . ALA A 1 92 ? 4.816 26.469 14.523 1 97.19 92 ALA A O 1
ATOM 732 N N . ASN A 1 93 ? 5.121 28.641 15.023 1 96.25 93 ASN A N 1
ATOM 733 C CA . ASN A 1 93 ? 6.367 28.391 15.734 1 96.25 93 ASN A CA 1
ATOM 734 C C . ASN A 1 93 ? 6.133 27.562 17 1 96.25 93 ASN A C 1
ATOM 736 O O . ASN A 1 93 ? 6.957 26.719 17.344 1 96.25 93 ASN A O 1
ATOM 740 N N . PHE A 1 94 ? 5.121 27.828 17.625 1 96.94 94 PHE A N 1
ATOM 741 C CA . PHE A 1 94 ? 4.742 27.078 18.812 1 96.94 94 PHE A CA 1
ATOM 742 C C . PHE A 1 94 ? 4.457 25.625 18.469 1 96.94 94 PHE A C 1
ATOM 744 O O . PHE A 1 94 ? 4.945 24.703 19.141 1 96.94 94 PHE A O 1
ATOM 751 N N . ILE A 1 95 ? 3.738 25.438 17.453 1 98 95 ILE A N 1
ATOM 752 C CA . ILE A 1 95 ? 3.305 24.125 17 1 98 95 ILE A CA 1
ATOM 753 C C . ILE A 1 95 ? 4.523 23.281 16.609 1 98 95 ILE A C 1
ATOM 755 O O . ILE A 1 95 ? 4.594 22.094 16.938 1 98 95 ILE A O 1
ATOM 759 N N . LEU A 1 96 ? 5.488 23.859 15.969 1 97.94 96 LEU A N 1
ATOM 760 C CA . LEU A 1 96 ? 6.688 23.172 15.508 1 97.94 96 LEU A CA 1
ATOM 761 C C . LEU A 1 96 ? 7.402 22.5 16.672 1 97.94 96 LEU A C 1
ATOM 763 O O . LEU A 1 96 ? 8.023 21.438 16.5 1 97.94 96 LEU A O 1
ATOM 767 N N . LYS A 1 97 ? 7.234 23.062 17.859 1 97.38 97 LYS A N 1
ATOM 768 C CA . LYS A 1 97 ? 7.934 22.562 19.031 1 97.38 97 LYS A CA 1
ATOM 769 C C . LYS A 1 97 ? 7.148 21.422 19.703 1 97.38 97 LYS A C 1
ATOM 771 O O . LYS A 1 97 ? 7.66 20.75 20.594 1 97.38 97 LYS A O 1
ATOM 776 N N . LEU A 1 98 ? 5.945 21.188 19.234 1 97.19 98 LEU A N 1
ATOM 777 C CA . LEU A 1 98 ? 5.074 20.281 20 1 97.19 98 LEU A CA 1
ATOM 778 C C . LEU A 1 98 ? 4.664 19.078 19.156 1 97.19 98 LEU A C 1
ATOM 780 O O . LEU A 1 98 ? 3.82 18.281 19.578 1 97.19 98 LEU A O 1
ATOM 784 N N . ILE A 1 99 ? 5.23 18.953 17.969 1 98.31 99 ILE A N 1
ATOM 785 C CA . ILE A 1 99 ? 4.914 17.812 17.109 1 98.31 99 ILE A CA 1
ATOM 786 C C . ILE A 1 99 ? 5.293 16.516 17.828 1 98.31 99 ILE A C 1
ATOM 788 O O . ILE A 1 99 ? 6.398 16.391 18.359 1 98.31 99 ILE A O 1
ATOM 792 N N . ASN A 1 100 ? 4.441 15.57 17.859 1 97.88 100 ASN A N 1
ATOM 793 C CA . ASN A 1 100 ? 4.691 14.242 18.422 1 97.88 100 ASN A CA 1
ATOM 794 C C . ASN A 1 100 ? 3.832 13.18 17.734 1 97.88 100 ASN A C 1
ATOM 796 O O . ASN A 1 100 ? 3.102 13.477 16.797 1 97.88 100 ASN A O 1
ATOM 800 N N . VAL A 1 101 ? 3.867 11.969 18.188 1 97.94 101 VAL A N 1
ATOM 801 C CA . VAL A 1 101 ? 3.297 10.812 17.5 1 97.94 101 VAL A CA 1
ATOM 802 C C . VAL A 1 101 ? 1.773 10.867 17.578 1 97.94 101 VAL A C 1
ATOM 804 O O . VAL A 1 101 ? 1.085 10.336 16.703 1 97.94 101 VAL A O 1
ATOM 807 N N . LYS A 1 102 ? 1.231 11.562 18.5 1 97 102 LYS A N 1
ATOM 808 C CA . LYS A 1 102 ? -0.213 11.594 18.703 1 97 102 LYS A CA 1
ATOM 809 C C . LYS A 1 102 ? -0.863 12.711 17.906 1 97 102 LYS A C 1
ATOM 811 O O . LYS A 1 102 ? -2.057 12.656 17.594 1 97 102 LYS A O 1
ATOM 816 N N . ASN A 1 103 ? -0.068 13.703 17.562 1 97.56 103 ASN A N 1
ATOM 817 C CA . ASN A 1 103 ? -0.741 14.867 16.984 1 97.56 103 ASN A CA 1
ATOM 818 C C . ASN A 1 103 ? -0.189 15.211 15.609 1 97.56 103 ASN A C 1
ATOM 820 O O . ASN A 1 103 ? -0.708 16.094 14.93 1 97.56 103 ASN A O 1
ATOM 824 N N . PHE A 1 104 ? 0.866 14.508 15.078 1 98.19 104 PHE A N 1
ATOM 825 C CA . PHE A 1 104 ? 1.556 14.898 13.859 1 98.19 104 PHE A CA 1
ATOM 826 C C . PHE A 1 104 ? 0.586 14.945 12.68 1 98.19 104 PHE A C 1
ATOM 828 O O . PHE A 1 104 ? 0.689 15.828 11.82 1 98.19 104 PHE A O 1
ATOM 835 N N . TRP A 1 105 ? -0.365 14.117 12.664 1 98.12 105 TRP A N 1
ATOM 836 C CA . TRP A 1 105 ? -1.245 14.062 11.5 1 98.12 105 TRP A CA 1
ATOM 837 C C . TRP A 1 105 ? -2.256 15.211 11.531 1 98.12 105 TRP A C 1
ATOM 839 O O . TRP A 1 105 ? -2.496 15.859 10.516 1 98.12 105 TRP A O 1
ATOM 849 N N . ASP A 1 106 ? -2.9 15.469 12.664 1 98 106 ASP A N 1
ATOM 850 C CA . ASP A 1 106 ? -3.811 16.609 12.797 1 98 106 ASP A CA 1
ATOM 851 C C . ASP A 1 106 ? -3.115 17.906 12.43 1 98 106 ASP A C 1
ATOM 853 O O . ASP A 1 106 ? -3.715 18.781 11.805 1 98 106 ASP A O 1
ATOM 857 N N . ILE A 1 107 ? -1.924 17.984 12.828 1 98.44 107 ILE A N 1
ATOM 858 C CA . ILE A 1 107 ? -1.128 19.172 12.523 1 98.44 107 ILE A CA 1
ATOM 859 C C . ILE A 1 107 ? -0.913 19.266 11.016 1 98.44 107 ILE A C 1
ATOM 861 O O . ILE A 1 107 ? -1.081 20.344 10.422 1 98.44 107 ILE A O 1
ATOM 865 N N . TYR A 1 108 ? -0.584 18.141 10.359 1 98.5 108 TYR A N 1
ATOM 866 C CA . TYR A 1 108 ? -0.37 18.141 8.914 1 98.5 108 TYR A CA 1
ATOM 867 C C . TYR A 1 108 ? -1.626 18.578 8.18 1 98.5 108 TYR A C 1
ATOM 869 O O . TYR A 1 108 ? -1.563 19.453 7.301 1 98.5 108 TYR A O 1
ATOM 877 N N . VAL A 1 109 ? -2.699 18.078 8.562 1 98.12 109 VAL A N 1
ATOM 878 C CA . VAL A 1 109 ? -3.959 18.359 7.887 1 98.12 109 VAL A CA 1
ATOM 879 C C . VAL A 1 109 ? -4.297 19.844 8.047 1 98.12 109 VAL A C 1
ATOM 881 O O . VAL A 1 109 ? -4.699 20.5 7.082 1 98.12 109 VAL A O 1
ATOM 884 N N . THR A 1 110 ? -4.152 20.297 9.195 1 98.19 110 THR A N 1
ATOM 885 C CA . THR A 1 110 ? -4.418 21.703 9.445 1 98.19 110 THR A CA 1
ATOM 886 C C . THR A 1 110 ? -3.471 22.594 8.633 1 98.19 110 THR A C 1
ATOM 888 O O . THR A 1 110 ? -3.9 23.562 8.008 1 98.19 110 THR A O 1
ATOM 891 N N . ALA A 1 111 ? -2.215 22.234 8.672 1 98.38 111 ALA A N 1
ATOM 892 C CA . ALA A 1 111 ? -1.218 22.984 7.91 1 98.38 111 ALA A CA 1
ATOM 893 C C . ALA A 1 111 ? -1.551 22.984 6.422 1 98.38 111 ALA A C 1
ATOM 895 O O . ALA A 1 111 ? -1.384 24 5.746 1 98.38 111 ALA A O 1
ATOM 896 N N . GLU A 1 112 ? -1.962 21.891 5.984 1 97.75 112 GLU A N 1
ATOM 897 C CA . GLU A 1 112 ? -2.363 21.797 4.586 1 97.75 112 GLU A CA 1
ATOM 898 C C . GLU A 1 112 ? -3.549 22.703 4.281 1 97.75 112 GLU A C 1
ATOM 900 O O . GLU A 1 112 ? -3.541 23.422 3.283 1 97.75 112 GLU A O 1
ATOM 905 N N . CYS A 1 113 ? -4.555 22.703 5.105 1 97 113 CYS A N 1
ATOM 906 C CA . CYS A 1 113 ? -5.73 23.547 4.957 1 97 113 CYS A CA 1
ATOM 907 C C . CYS A 1 113 ? -5.332 25.016 4.945 1 97 113 CYS A C 1
ATOM 909 O O . CYS A 1 113 ? -5.906 25.812 4.195 1 97 113 CYS A O 1
ATOM 911 N N . LEU A 1 114 ? -4.379 25.328 5.738 1 97.56 114 LEU A N 1
ATOM 912 C CA . LEU A 1 114 ? -3.963 26.719 5.895 1 97.56 114 LEU A CA 1
ATOM 913 C C . LEU A 1 114 ? -2.834 27.047 4.93 1 97.56 114 LEU A C 1
ATOM 915 O O . LEU A 1 114 ? -2.297 28.172 4.961 1 97.56 114 LEU A O 1
ATOM 919 N N . ASP A 1 115 ? -2.393 26.094 4.121 1 97.12 115 ASP A N 1
ATOM 920 C CA . ASP A 1 115 ? -1.335 26.234 3.127 1 97.12 115 ASP A CA 1
ATOM 921 C C . ASP A 1 115 ? -0.034 26.703 3.775 1 97.12 115 ASP A C 1
ATOM 923 O O . ASP A 1 115 ? 0.634 27.609 3.26 1 97.12 115 ASP A O 1
ATOM 927 N N . CYS A 1 116 ? 0.233 26.219 4.91 1 97.31 116 CYS A N 1
ATOM 928 C CA . CYS A 1 116 ? 1.496 26.516 5.574 1 97.31 116 CYS A CA 1
ATOM 929 C C . CYS A 1 116 ? 2.543 25.469 5.25 1 97.31 116 CYS A C 1
ATOM 931 O O . CYS A 1 116 ? 2.664 24.469 5.961 1 97.31 116 CYS A O 1
ATOM 933 N N . VAL A 1 117 ? 3.449 25.719 4.43 1 97.38 117 VAL A N 1
ATOM 934 C CA . VAL A 1 117 ? 4.406 24.766 3.875 1 97.38 117 VAL A CA 1
ATOM 935 C C . VAL A 1 117 ? 5.457 24.422 4.93 1 97.38 117 VAL A C 1
ATOM 937 O O . VAL A 1 117 ? 5.898 23.266 5.02 1 97.38 117 VAL A O 1
ATOM 940 N N . GLN A 1 118 ? 5.754 25.422 5.66 1 97.38 118 GLN A N 1
ATOM 941 C CA . GLN A 1 118 ? 6.785 25.234 6.672 1 97.38 118 GLN A CA 1
ATOM 942 C C . GLN A 1 118 ? 6.391 24.141 7.664 1 97.38 118 GLN A C 1
ATOM 944 O O . GLN A 1 118 ? 7.172 23.219 7.93 1 97.38 118 GLN A O 1
ATOM 949 N N . VAL A 1 119 ? 5.227 24.219 8.172 1 98.44 119 VAL A N 1
ATOM 950 C CA . VAL A 1 119 ? 4.762 23.25 9.164 1 98.44 119 VAL A CA 1
ATOM 951 C C . VAL A 1 119 ? 4.516 21.906 8.492 1 98.44 119 VAL A C 1
ATOM 953 O O . VAL A 1 119 ? 4.824 20.859 9.062 1 98.44 119 VAL A O 1
ATOM 956 N N . MET A 1 120 ? 3.998 21.875 7.285 1 98.19 120 MET A N 1
ATOM 957 C CA . MET A 1 120 ? 3.818 20.641 6.543 1 98.19 120 MET A CA 1
ATOM 958 C C . MET A 1 120 ? 5.141 19.891 6.41 1 98.19 120 MET A C 1
ATOM 960 O O . MET A 1 120 ? 5.203 18.688 6.688 1 98.19 120 MET A O 1
ATOM 964 N N . ASN A 1 121 ? 6.129 20.578 6.047 1 97.88 121 ASN A N 1
ATOM 965 C CA . ASN A 1 121 ? 7.441 19.969 5.852 1 97.88 121 ASN A CA 1
ATOM 966 C C . ASN A 1 121 ? 8.023 19.453 7.164 1 97.88 121 ASN A C 1
ATOM 968 O O . ASN A 1 121 ? 8.656 18.406 7.195 1 97.88 121 ASN A O 1
ATOM 972 N N . ALA A 1 122 ? 7.828 20.234 8.141 1 98.19 122 ALA A N 1
ATOM 973 C CA . ALA A 1 122 ? 8.312 19.797 9.453 1 98.19 122 ALA A CA 1
ATOM 974 C C . ALA A 1 122 ? 7.648 18.484 9.875 1 98.19 122 ALA A C 1
ATOM 976 O O . ALA A 1 122 ? 8.305 17.609 10.445 1 98.19 122 ALA A O 1
ATOM 977 N N . VAL A 1 123 ? 6.391 18.344 9.648 1 98.38 123 VAL A N 1
ATOM 978 C CA . VAL A 1 123 ? 5.672 17.125 9.992 1 98.38 123 VAL A CA 1
ATOM 979 C C . VAL A 1 123 ? 6.207 15.961 9.164 1 98.38 123 VAL A C 1
ATOM 981 O O . VAL A 1 123 ? 6.418 14.859 9.688 1 98.38 123 VAL A O 1
ATOM 984 N N . LYS A 1 124 ? 6.398 16.156 7.91 1 97.31 124 LYS A N 1
ATOM 985 C CA . LYS A 1 124 ? 6.953 15.109 7.051 1 97.31 124 LYS A CA 1
ATOM 986 C C . LYS A 1 124 ? 8.328 14.664 7.543 1 97.31 124 LYS A C 1
ATOM 988 O O . LYS A 1 124 ? 8.625 13.469 7.566 1 97.31 124 LYS A O 1
ATOM 993 N N . THR A 1 125 ? 9.109 15.609 7.879 1 96.94 125 THR A N 1
ATOM 994 C CA . THR A 1 125 ? 10.43 15.312 8.43 1 96.94 125 THR A CA 1
ATOM 995 C C . THR A 1 125 ? 10.305 14.492 9.711 1 96.94 125 THR A C 1
ATOM 997 O O . THR A 1 125 ? 11.016 13.508 9.898 1 96.94 125 THR A O 1
ATOM 1000 N N . TYR A 1 126 ? 9.461 14.867 10.562 1 97.75 126 TYR A N 1
ATOM 1001 C CA . TYR A 1 126 ? 9.211 14.133 11.797 1 97.75 126 TYR A CA 1
ATOM 1002 C C . TYR A 1 126 ? 8.812 12.695 11.5 1 97.75 126 TYR A C 1
ATOM 1004 O O . TYR A 1 126 ? 9.32 11.766 12.133 1 97.75 126 TYR A O 1
ATOM 1012 N N . LEU A 1 127 ? 7.875 12.578 10.57 1 97.25 127 LEU A N 1
ATOM 1013 C CA . LEU A 1 127 ? 7.375 11.266 10.164 1 97.25 127 LEU A CA 1
ATOM 1014 C C . LEU A 1 127 ? 8.523 10.344 9.766 1 97.25 127 LEU A C 1
ATOM 1016 O O . LEU A 1 127 ? 8.594 9.195 10.211 1 97.25 127 LEU A O 1
ATOM 1020 N N . VAL A 1 128 ? 9.422 10.852 8.961 1 96.19 128 VAL A N 1
ATOM 1021 C CA . VAL A 1 128 ? 10.531 10.062 8.445 1 96.19 128 VAL A CA 1
ATOM 1022 C C . VAL A 1 128 ? 11.5 9.734 9.586 1 96.19 128 VAL A C 1
ATOM 1024 O O . VAL A 1 128 ? 11.859 8.57 9.781 1 96.19 128 VAL A O 1
ATOM 1027 N N . GLN A 1 129 ? 11.805 10.711 10.352 1 96.25 129 GLN A N 1
ATOM 1028 C CA . GLN A 1 129 ? 12.812 10.562 11.398 1 96.25 129 GLN A CA 1
ATOM 1029 C C . GLN A 1 129 ? 12.32 9.656 12.516 1 96.25 129 GLN A C 1
ATOM 1031 O O . GLN A 1 129 ? 13.117 8.992 13.18 1 96.25 129 GLN A O 1
ATOM 1036 N N . ASN A 1 130 ? 11.094 9.633 12.711 1 97.25 130 ASN A N 1
ATOM 1037 C CA . ASN A 1 130 ? 10.5 8.836 13.781 1 97.25 130 ASN A CA 1
ATOM 1038 C C . ASN A 1 130 ? 9.594 7.742 13.227 1 97.25 130 ASN A C 1
ATOM 1040 O O . ASN A 1 130 ? 8.547 7.445 13.805 1 97.25 130 ASN A O 1
ATOM 1044 N N . PHE A 1 131 ? 9.969 7.227 12.141 1 97.06 131 PHE A N 1
ATOM 1045 C CA . PHE A 1 131 ? 9.094 6.324 11.406 1 97.06 131 PHE A CA 1
ATOM 1046 C C . PHE A 1 131 ? 8.727 5.113 12.25 1 97.06 131 PHE A C 1
ATOM 1048 O O . PHE A 1 131 ? 7.598 4.629 12.195 1 97.06 131 PHE A O 1
ATOM 1055 N N . PHE A 1 132 ? 9.656 4.59 12.969 1 97.31 132 PHE A N 1
ATOM 1056 C CA . PHE A 1 132 ? 9.375 3.42 13.789 1 97.31 132 PHE A CA 1
ATOM 1057 C C . PHE A 1 132 ? 8.188 3.68 14.711 1 97.31 132 PHE A C 1
ATOM 1059 O O . PHE A 1 132 ? 7.242 2.891 14.742 1 97.31 132 PHE A O 1
ATOM 1066 N N . GLU A 1 133 ? 8.211 4.75 15.406 1 97.75 133 GLU A N 1
ATOM 1067 C CA . GLU A 1 133 ? 7.145 5.121 16.344 1 97.75 133 GLU A CA 1
ATOM 1068 C C . GLU A 1 133 ? 5.855 5.465 15.594 1 97.75 133 GLU A C 1
ATOM 1070 O O . GLU A 1 133 ? 4.77 5.051 16 1 97.75 133 GLU A O 1
ATOM 1075 N N . VAL A 1 134 ? 5.961 6.215 14.539 1 97.94 134 VAL A N 1
ATOM 1076 C CA . VAL A 1 134 ? 4.824 6.664 13.742 1 97.94 134 VAL A CA 1
ATOM 1077 C C . VAL A 1 134 ? 4.09 5.457 13.164 1 97.94 134 VAL A C 1
ATOM 1079 O O . VAL A 1 134 ? 2.861 5.367 13.258 1 97.94 134 VAL A O 1
ATOM 1082 N N . ALA A 1 135 ? 4.859 4.516 12.625 1 97.31 135 ALA A N 1
ATOM 1083 C CA . ALA A 1 135 ? 4.281 3.35 11.969 1 97.31 135 ALA A CA 1
ATOM 1084 C C . ALA A 1 135 ? 3.516 2.48 12.961 1 97.31 135 ALA A C 1
ATOM 1086 O O . ALA A 1 135 ? 2.611 1.736 12.578 1 97.31 135 ALA A O 1
ATOM 1087 N N . ASN A 1 136 ? 3.842 2.547 14.156 1 97.06 136 ASN A N 1
ATOM 1088 C CA . ASN A 1 136 ? 3.221 1.728 15.188 1 97.06 136 ASN A CA 1
ATOM 1089 C C . ASN A 1 136 ? 2.113 2.486 15.914 1 97.06 136 ASN A C 1
ATOM 1091 O O . ASN A 1 136 ? 1.491 1.953 16.828 1 97.06 136 ASN A O 1
ATOM 1095 N N . SER A 1 137 ? 1.867 3.686 15.523 1 96.62 137 SER A N 1
ATOM 1096 C CA . SER A 1 137 ? 0.84 4.516 16.141 1 96.62 137 SER A CA 1
ATOM 1097 C C . SER A 1 137 ? -0.506 4.34 15.445 1 96.62 137 SER A C 1
ATOM 1099 O O . SER A 1 137 ? -0.569 3.852 14.32 1 96.62 137 SER A O 1
ATOM 1101 N N . SER A 1 138 ? -1.644 4.734 16.109 1 95.81 138 SER A N 1
ATOM 1102 C CA . SER A 1 138 ? -2.98 4.703 15.531 1 95.81 138 SER A CA 1
ATOM 1103 C C . SER A 1 138 ? -3.135 5.762 14.445 1 95.81 138 SER A C 1
ATOM 1105 O O . SER A 1 138 ? -4.023 5.664 13.594 1 95.81 138 SER A O 1
ATOM 1107 N N . GLU A 1 139 ? -2.275 6.758 14.445 1 96.25 139 GLU A N 1
ATOM 1108 C CA . GLU A 1 139 ? -2.367 7.855 13.484 1 96.25 139 GLU A CA 1
ATOM 1109 C C . GLU A 1 139 ? -1.849 7.434 12.109 1 96.25 139 GLU A C 1
ATOM 1111 O O . GLU A 1 139 ? -2.201 8.039 11.094 1 96.25 139 GLU A O 1
ATOM 1116 N N . PHE A 1 140 ? -1.087 6.344 12.133 1 97.31 140 PHE A N 1
ATOM 1117 C CA . PHE A 1 140 ? -0.411 5.93 10.906 1 97.31 140 PHE A CA 1
ATOM 1118 C C . PHE A 1 140 ? -1.422 5.613 9.812 1 97.31 140 PHE A C 1
ATOM 1120 O O . PHE A 1 140 ? -1.243 6.016 8.656 1 97.31 140 PHE A O 1
ATOM 1127 N N . ILE A 1 141 ? -2.49 5.012 10.195 1 96.12 141 ILE A N 1
ATOM 1128 C CA . ILE A 1 141 ? -3.455 4.539 9.211 1 96.12 141 ILE A CA 1
ATOM 1129 C C . ILE A 1 141 ? -4.289 5.711 8.695 1 96.12 141 ILE A C 1
ATOM 1131 O O . ILE A 1 141 ? -5.055 5.562 7.738 1 96.12 141 ILE A O 1
ATOM 1135 N N . GLN A 1 142 ? -4.168 6.859 9.289 1 96 142 GLN A N 1
ATOM 1136 C CA . GLN A 1 142 ? -4.93 8.031 8.859 1 96 142 GLN A CA 1
ATOM 1137 C C . GLN A 1 142 ? -4.191 8.797 7.766 1 96 142 GLN A C 1
ATOM 1139 O O . GLN A 1 142 ? -4.781 9.641 7.09 1 96 142 GLN A O 1
ATOM 1144 N N . ILE A 1 143 ? -2.926 8.516 7.641 1 97.5 143 ILE A N 1
ATOM 1145 C CA . ILE A 1 143 ? -2.107 9.234 6.676 1 97.5 143 ILE A CA 1
ATOM 1146 C C . ILE A 1 143 ? -2.621 8.969 5.262 1 97.5 143 ILE A C 1
ATOM 1148 O O . ILE A 1 143 ? -2.932 7.828 4.91 1 97.5 143 ILE A O 1
ATOM 1152 N N . SER A 1 144 ? -2.752 10.039 4.5 1 95.75 144 SER A N 1
ATOM 1153 C CA . SER A 1 144 ? -3.225 9.883 3.129 1 95.75 144 SER A CA 1
ATOM 1154 C C . SER A 1 144 ? -2.156 9.258 2.242 1 95.75 144 SER A C 1
ATOM 1156 O O . SER A 1 144 ? -0.965 9.328 2.553 1 95.75 144 SER A O 1
ATOM 1158 N N . PHE A 1 145 ? -2.617 8.664 1.172 1 95.94 145 PHE A N 1
ATOM 1159 C CA . PHE A 1 145 ? -1.705 8.07 0.2 1 95.94 145 PHE A CA 1
ATOM 1160 C C . PHE A 1 145 ? -0.739 9.117 -0.344 1 95.94 145 PHE A C 1
ATOM 1162 O O . PHE A 1 145 ? 0.45 8.836 -0.518 1 95.94 145 PHE A O 1
ATOM 1169 N N . ASP A 1 146 ? -1.258 10.273 -0.619 1 95.38 146 ASP A N 1
ATOM 1170 C CA . ASP A 1 146 ? -0.449 11.344 -1.203 1 95.38 146 ASP A CA 1
ATOM 1171 C C . ASP A 1 146 ? 0.749 11.672 -0.315 1 95.38 146 ASP A C 1
ATOM 1173 O O . ASP A 1 146 ? 1.874 11.789 -0.803 1 95.38 146 ASP A O 1
ATOM 1177 N N . VAL A 1 147 ? 0.48 11.75 0.903 1 96 147 VAL A N 1
ATOM 1178 C CA . VAL A 1 147 ? 1.55 12.086 1.834 1 96 147 VAL A CA 1
ATOM 1179 C C . VAL A 1 147 ? 2.516 10.914 1.967 1 96 147 VAL A C 1
ATOM 1181 O O . VAL A 1 147 ? 3.734 11.094 1.927 1 96 147 VAL A O 1
ATOM 1184 N N . LEU A 1 148 ? 2.025 9.688 2.107 1 95.19 148 LEU A N 1
ATOM 1185 C CA . LEU A 1 148 ? 2.854 8.5 2.244 1 95.19 148 LEU A CA 1
ATOM 1186 C C . LEU A 1 148 ? 3.756 8.32 1.027 1 95.19 148 LEU A C 1
ATOM 1188 O O . LEU A 1 148 ? 4.953 8.062 1.17 1 95.19 148 LEU A O 1
ATOM 1192 N N . SER A 1 149 ? 3.162 8.484 -0.127 1 95 149 SER A N 1
ATOM 1193 C CA . SER A 1 149 ? 3.881 8.234 -1.371 1 95 149 SER A CA 1
ATOM 1194 C C . SER A 1 149 ? 4.992 9.258 -1.584 1 95 149 SER A C 1
ATOM 1196 O O . SER A 1 149 ? 5.992 8.969 -2.248 1 95 149 SER A O 1
ATOM 1198 N N . ARG A 1 150 ? 4.918 10.352 -0.989 1 93.94 150 ARG A N 1
ATOM 1199 C CA . ARG A 1 150 ? 5.922 11.398 -1.143 1 93.94 150 ARG A CA 1
ATOM 1200 C C . ARG A 1 150 ? 6.973 11.32 -0.04 1 93.94 150 ARG A C 1
ATOM 1202 O O . ARG A 1 150 ? 8.094 11.805 -0.21 1 93.94 150 ARG A O 1
ATOM 1209 N N . THR A 1 151 ? 6.633 10.703 1.013 1 94.88 151 THR A N 1
ATOM 1210 C CA . THR A 1 151 ? 7.496 10.789 2.184 1 94.88 151 THR A CA 1
ATOM 1211 C C . THR A 1 151 ? 8.281 9.492 2.371 1 94.88 151 THR A C 1
ATOM 1213 O O . THR A 1 151 ? 9.453 9.516 2.74 1 94.88 151 THR A O 1
ATOM 1216 N N . LEU A 1 152 ? 7.738 8.383 2.105 1 94 152 LEU A N 1
ATOM 1217 C CA . LEU A 1 152 ? 8.32 7.098 2.482 1 94 152 LEU A CA 1
ATOM 1218 C C . LEU A 1 152 ? 9.461 6.715 1.54 1 94 152 LEU A C 1
ATOM 1220 O O . LEU A 1 152 ? 10.438 6.102 1.961 1 94 152 LEU A O 1
ATOM 1224 N N . PRO A 1 153 ? 9.227 7.039 0.191 1 88.44 153 PRO A N 1
ATOM 1225 C CA . PRO A 1 153 ? 10.391 6.758 -0.654 1 88.44 153 PRO A CA 1
ATOM 1226 C C . PRO A 1 153 ? 11.594 7.625 -0.305 1 88.44 153 PRO A C 1
ATOM 1228 O O . PRO A 1 153 ? 11.852 8.625 -0.975 1 88.44 153 PRO A O 1
ATOM 1231 N N . ASP A 1 154 ? 12.055 7.445 0.839 1 80.69 154 ASP A N 1
ATOM 1232 C CA . ASP A 1 154 ? 13.172 8.195 1.411 1 80.69 154 ASP A CA 1
ATOM 1233 C C . ASP A 1 154 ? 14.273 7.254 1.892 1 80.69 154 ASP A C 1
ATOM 1235 O O . ASP A 1 154 ? 14 6.266 2.576 1 80.69 154 ASP A O 1
ATOM 1239 N N . ASP A 1 155 ? 15.461 7.477 1.462 1 77.81 155 ASP A N 1
ATOM 1240 C CA . ASP A 1 155 ? 16.609 6.645 1.812 1 77.81 155 ASP A CA 1
ATOM 1241 C C . ASP A 1 155 ? 17.031 6.875 3.262 1 77.81 155 ASP A C 1
ATOM 1243 O O . ASP A 1 155 ? 17.859 6.133 3.799 1 77.81 155 ASP A O 1
ATOM 1247 N N . ASN A 1 156 ? 16.359 7.758 3.908 1 83.06 156 ASN A N 1
ATOM 1248 C CA . ASN A 1 156 ? 16.797 8.125 5.25 1 83.06 156 ASN A CA 1
ATOM 1249 C C . ASN A 1 156 ? 15.898 7.531 6.32 1 83.06 156 ASN A C 1
ATOM 1251 O O . ASN A 1 156 ? 15.93 7.957 7.477 1 83.06 156 ASN A O 1
ATOM 1255 N N . LEU A 1 157 ? 15.07 6.578 5.926 1 89.56 157 LEU A N 1
ATOM 1256 C CA . LEU A 1 157 ? 14.258 5.926 6.949 1 89.56 157 LEU A CA 1
ATOM 1257 C C . LEU A 1 157 ? 15.133 5.133 7.914 1 89.56 157 LEU A C 1
ATOM 1259 O O . LEU A 1 157 ? 15.938 4.297 7.484 1 89.56 157 LEU A O 1
ATOM 1263 N N . PRO A 1 158 ? 15.055 5.449 9.188 1 92.44 158 PRO A N 1
ATOM 1264 C CA . PRO A 1 158 ? 15.906 4.777 10.172 1 92.44 158 PRO A CA 1
ATOM 1265 C C . PRO A 1 158 ? 15.367 3.41 10.586 1 92.44 158 PRO A C 1
ATOM 1267 O O . PRO A 1 158 ? 15.289 3.105 11.781 1 92.44 158 PRO A O 1
ATOM 1270 N N . VAL A 1 159 ? 14.883 2.586 9.797 1 92 159 VAL A N 1
ATOM 1271 C CA . VAL A 1 159 ? 14.367 1.239 10.023 1 92 159 VAL A CA 1
ATOM 1272 C C . VAL A 1 159 ? 14.797 0.323 8.875 1 92 159 VAL A C 1
ATOM 1274 O O . VAL A 1 159 ? 15.227 0.796 7.824 1 92 159 VAL A O 1
ATOM 1277 N N . CYS A 1 160 ? 14.742 -0.913 9.141 1 90.56 160 CYS A N 1
ATOM 1278 C CA . CYS A 1 160 ? 15.117 -1.857 8.094 1 90.56 160 CYS A CA 1
ATOM 1279 C C . CYS A 1 160 ? 14.023 -1.975 7.039 1 90.56 160 CYS A C 1
ATOM 1281 O O . CYS A 1 160 ? 12.883 -1.58 7.277 1 90.56 160 CYS A O 1
ATOM 1283 N N . THR A 1 161 ? 14.383 -2.514 5.887 1 88.94 161 THR A N 1
ATOM 1284 C CA . THR A 1 161 ? 13.492 -2.633 4.742 1 88.94 161 THR A CA 1
ATOM 1285 C C . THR A 1 161 ? 12.258 -3.461 5.098 1 88.94 161 THR A C 1
ATOM 1287 O O . THR A 1 161 ? 11.133 -3.09 4.758 1 88.94 161 THR A O 1
ATOM 1290 N N . ASP A 1 162 ? 12.5 -4.574 5.789 1 92.12 162 ASP A N 1
ATOM 1291 C CA . ASP A 1 162 ? 11.414 -5.465 6.168 1 92.12 162 ASP A CA 1
ATOM 1292 C C . ASP A 1 162 ? 10.352 -4.723 6.98 1 92.12 162 ASP A C 1
ATOM 1294 O O . ASP A 1 162 ? 9.156 -4.887 6.742 1 92.12 162 ASP A O 1
ATOM 1298 N N . PHE A 1 163 ? 10.789 -3.914 7.832 1 93.5 163 PHE A N 1
ATOM 1299 C CA . PHE A 1 163 ? 9.867 -3.188 8.695 1 93.5 163 PHE A CA 1
ATOM 1300 C C . PHE A 1 163 ? 9.047 -2.186 7.898 1 93.5 163 PHE A C 1
ATOM 1302 O O . PHE A 1 163 ? 7.836 -2.07 8.094 1 93.5 163 PHE A O 1
ATOM 1309 N N . VAL A 1 164 ? 9.719 -1.437 7.07 1 94.12 164 VAL A N 1
ATOM 1310 C CA . VAL A 1 164 ? 9.016 -0.436 6.273 1 94.12 164 VAL A CA 1
ATOM 1311 C C . VAL A 1 164 ? 7.965 -1.115 5.395 1 94.12 164 VAL A C 1
ATOM 1313 O O . VAL A 1 164 ? 6.824 -0.653 5.312 1 94.12 164 VAL A O 1
ATOM 1316 N N . VAL A 1 165 ? 8.344 -2.211 4.793 1 94.5 165 VAL A N 1
ATOM 1317 C CA . VAL A 1 165 ? 7.453 -2.951 3.906 1 94.5 165 VAL A CA 1
ATOM 1318 C C . VAL A 1 165 ? 6.246 -3.455 4.688 1 94.5 165 VAL A C 1
ATOM 1320 O O . VAL A 1 165 ? 5.102 -3.262 4.27 1 94.5 165 VAL A O 1
ATOM 1323 N N . GLN A 1 166 ? 6.465 -4.012 5.758 1 94.75 166 GLN A N 1
ATOM 1324 C CA . GLN A 1 166 ? 5.383 -4.504 6.602 1 94.75 166 GLN A CA 1
ATOM 1325 C C . GLN A 1 166 ? 4.445 -3.373 7.012 1 94.75 166 GLN A C 1
ATOM 1327 O O . GLN A 1 166 ? 3.227 -3.549 7.043 1 94.75 166 GLN A O 1
ATOM 1332 N N . SER A 1 167 ? 5.027 -2.293 7.391 1 96.19 167 SER A N 1
ATOM 1333 C CA . SER A 1 167 ? 4.238 -1.146 7.828 1 96.19 167 SER A CA 1
ATOM 1334 C C . SER A 1 167 ? 3.34 -0.633 6.711 1 96.19 167 SER A C 1
ATOM 1336 O O . SER A 1 167 ? 2.168 -0.328 6.938 1 96.19 167 SER A O 1
ATOM 1338 N N . ILE A 1 168 ? 3.91 -0.521 5.539 1 96.19 168 ILE A N 1
ATOM 1339 C CA . ILE A 1 168 ? 3.131 -0.059 4.395 1 96.19 168 ILE A CA 1
ATOM 1340 C C . ILE A 1 168 ? 2.004 -1.049 4.102 1 96.19 168 ILE A C 1
ATOM 1342 O O . ILE A 1 168 ? 0.865 -0.647 3.855 1 96.19 168 ILE A O 1
ATOM 1346 N N . LEU A 1 169 ? 2.326 -2.291 4.117 1 95.31 169 LEU A N 1
ATOM 1347 C CA . LEU A 1 169 ? 1.322 -3.309 3.826 1 95.31 169 LEU A CA 1
ATOM 1348 C C . LEU A 1 169 ? 0.232 -3.316 4.895 1 95.31 169 LEU A C 1
ATOM 1350 O O . LEU A 1 169 ? -0.94 -3.545 4.586 1 95.31 169 LEU A O 1
ATOM 1354 N N . LYS A 1 170 ? 0.608 -3.139 6.09 1 94.88 170 LYS A N 1
ATOM 1355 C CA . LYS A 1 170 ? -0.375 -2.975 7.156 1 94.88 170 LYS A CA 1
ATOM 1356 C C . LYS A 1 170 ? -1.279 -1.774 6.887 1 94.88 170 LYS A C 1
ATOM 1358 O O . LYS A 1 170 ? -2.49 -1.843 7.109 1 94.88 170 LYS A O 1
ATOM 1363 N N . TRP A 1 171 ? -0.691 -0.692 6.535 1 96.69 171 TRP A N 1
ATOM 1364 C CA . TRP A 1 171 ? -1.429 0.507 6.152 1 96.69 171 TRP A CA 1
ATOM 1365 C C . TRP A 1 171 ? -2.406 0.207 5.02 1 96.69 171 TRP A C 1
ATOM 1367 O O . TRP A 1 171 ? -3.572 0.604 5.074 1 96.69 171 TRP A O 1
ATOM 1377 N N . VAL A 1 172 ? -2.006 -0.505 4 1 95.19 172 VAL A N 1
ATOM 1378 C CA . VAL A 1 172 ? -2.844 -0.875 2.865 1 95.19 172 VAL A CA 1
ATOM 1379 C C . VAL A 1 172 ? -4.016 -1.729 3.344 1 95.19 172 VAL A C 1
ATOM 1381 O O . VAL A 1 172 ? -5.16 -1.502 2.945 1 95.19 172 VAL A O 1
ATOM 1384 N N . ASP A 1 173 ? -3.758 -2.668 4.117 1 93.94 173 ASP A N 1
ATOM 1385 C CA . ASP A 1 173 ? -4.781 -3.568 4.645 1 93.94 173 ASP A CA 1
ATOM 1386 C C . ASP A 1 173 ? -5.852 -2.797 5.41 1 93.94 173 ASP A C 1
ATOM 1388 O O . ASP A 1 173 ? -7.047 -3.061 5.254 1 93.94 173 ASP A O 1
ATOM 1392 N N . ALA A 1 174 ? -5.457 -1.888 6.164 1 93.62 174 ALA A N 1
ATOM 1393 C CA . ALA A 1 174 ? -6.352 -1.118 7.023 1 93.62 174 ALA A CA 1
ATOM 1394 C C . ALA A 1 174 ? -7.199 -0.148 6.203 1 93.62 174 ALA A C 1
ATOM 1396 O O . ALA A 1 174 ? -8.32 0.179 6.582 1 93.62 174 ALA A O 1
ATOM 1397 N N . THR A 1 175 ? -6.641 0.338 5.117 1 90.94 175 THR A N 1
ATOM 1398 C CA . THR A 1 175 ? -7.297 1.403 4.367 1 90.94 175 THR A CA 1
ATOM 1399 C C . THR A 1 175 ? -8.102 0.831 3.207 1 90.94 175 THR A C 1
ATOM 1401 O O . THR A 1 175 ? -8.914 1.531 2.605 1 90.94 175 THR A O 1
ATOM 1404 N N . SER A 1 176 ? -7.812 -0.295 2.617 1 83.75 176 SER A N 1
ATOM 1405 C CA . SER A 1 176 ? -8.516 -0.905 1.49 1 83.75 176 SER A CA 1
ATOM 1406 C C . SER A 1 176 ? -9.867 -1.456 1.916 1 83.75 176 SER A C 1
ATOM 1408 O O . SER A 1 176 ? -10.734 -1.708 1.074 1 83.75 176 SER A O 1
ATOM 1410 N N . GLY A 1 177 ? -10.352 -1.334 3.023 1 67.44 177 GLY A N 1
ATOM 1411 C CA . GLY A 1 177 ? -11.625 -1.912 3.426 1 67.44 177 GLY A CA 1
ATOM 1412 C C . GLY A 1 177 ? -11.688 -3.414 3.223 1 67.44 177 GLY A C 1
ATOM 1413 O O . GLY A 1 177 ? -12.773 -3.98 3.08 1 67.44 177 GLY A O 1
ATOM 1414 N N . ARG A 1 178 ? -10.695 -3.943 2.947 1 53.75 178 ARG A N 1
ATOM 1415 C CA . ARG A 1 178 ? -10.805 -5.371 2.664 1 53.75 178 ARG A CA 1
ATOM 1416 C C . ARG A 1 178 ? -10.82 -6.184 3.953 1 53.75 178 ARG A C 1
ATOM 1418 O O . ARG A 1 178 ? -10.203 -5.797 4.945 1 53.75 178 ARG A O 1
ATOM 1425 N N . PHE B 1 1 ? -7.395 -52.406 -31.328 1 79.5 1 PHE B N 1
ATOM 1426 C CA . PHE B 1 1 ? -8.844 -52.25 -31.188 1 79.5 1 PHE B CA 1
ATOM 1427 C C . PHE B 1 1 ? -9.195 -51.469 -29.922 1 79.5 1 PHE B C 1
ATOM 1429 O O . PHE B 1 1 ? -8.641 -51.719 -28.859 1 79.5 1 PHE B O 1
ATOM 1436 N N . THR B 1 2 ? -9.766 -50.281 -30.156 1 88.5 2 THR B N 1
ATOM 1437 C CA . THR B 1 2 ? -10.242 -49.469 -29.047 1 88.5 2 THR B CA 1
ATOM 1438 C C . THR B 1 2 ? -11.625 -49.938 -28.578 1 88.5 2 THR B C 1
ATOM 1440 O O . THR B 1 2 ? -12.359 -50.562 -29.359 1 88.5 2 THR B O 1
ATOM 1443 N N . ASP B 1 3 ? -11.961 -49.875 -27.281 1 93.12 3 ASP B N 1
ATOM 1444 C CA . ASP B 1 3 ? -13.211 -50.375 -26.734 1 93.12 3 ASP B CA 1
ATOM 1445 C C . ASP B 1 3 ? -13.977 -49.312 -25.984 1 93.12 3 ASP B C 1
ATOM 1447 O O . ASP B 1 3 ? -14.984 -49.562 -25.344 1 93.12 3 ASP B O 1
ATOM 1451 N N . PHE B 1 4 ? -13.586 -48.219 -26.078 1 94.44 4 PHE B N 1
ATOM 1452 C CA . PHE B 1 4 ? -14.227 -47.094 -25.391 1 94.44 4 PHE B CA 1
ATOM 1453 C C . PHE B 1 4 ? -14.055 -45.812 -26.172 1 94.44 4 PHE B C 1
ATOM 1455 O O . PHE B 1 4 ? -13.086 -45.625 -26.906 1 94.44 4 PHE B O 1
ATOM 1462 N N . VAL B 1 5 ? -15.008 -44.844 -26 1 96.5 5 VAL B N 1
ATOM 1463 C CA . VAL B 1 5 ? -14.93 -43.562 -26.703 1 96.5 5 VAL B CA 1
ATOM 1464 C C . VAL B 1 5 ? -15.141 -42.406 -25.719 1 96.5 5 VAL B C 1
ATOM 1466 O O . VAL B 1 5 ? -16.094 -42.438 -24.922 1 96.5 5 VAL B O 1
ATOM 1469 N N . VAL B 1 6 ? -14.234 -41.469 -25.812 1 97.5 6 VAL B N 1
ATOM 1470 C CA . VAL B 1 6 ? -14.398 -40.281 -25 1 97.5 6 VAL B CA 1
ATOM 1471 C C . VAL B 1 6 ? -14.812 -39.094 -25.891 1 97.5 6 VAL B C 1
ATOM 1473 O O . VAL B 1 6 ? -14.148 -38.781 -26.875 1 97.5 6 VAL B O 1
ATOM 1476 N N . HIS B 1 7 ? -15.906 -38.469 -25.438 1 97.81 7 HIS B N 1
ATOM 1477 C CA . HIS B 1 7 ? -16.391 -37.281 -26.141 1 97.81 7 HIS B CA 1
ATOM 1478 C C . HIS B 1 7 ? -15.891 -36 -25.469 1 97.81 7 HIS B C 1
ATOM 1480 O O . HIS B 1 7 ? -16.031 -35.844 -24.25 1 97.81 7 HIS B O 1
ATOM 1486 N N . VAL B 1 8 ? -15.297 -35.156 -26.25 1 98.19 8 VAL B N 1
ATOM 1487 C CA . VAL B 1 8 ? -14.859 -33.844 -25.828 1 98.19 8 VAL B CA 1
ATOM 1488 C C . VAL B 1 8 ? -15.344 -32.781 -26.812 1 98.19 8 VAL B C 1
ATOM 1490 O O . VAL B 1 8 ? -14.867 -32.719 -27.953 1 98.19 8 VAL B O 1
ATOM 1493 N N . ASP B 1 9 ? -16.203 -31.953 -26.328 1 96.94 9 ASP B N 1
ATOM 1494 C CA . ASP B 1 9 ? -16.891 -31.047 -27.234 1 96.94 9 ASP B CA 1
ATOM 1495 C C . ASP B 1 9 ? -17.453 -31.797 -28.438 1 96.94 9 ASP B C 1
ATOM 1497 O O . ASP B 1 9 ? -18.234 -32.719 -28.297 1 96.94 9 ASP B O 1
ATOM 1501 N N . ASP B 1 10 ? -17 -31.422 -29.688 1 95.69 10 ASP B N 1
ATOM 1502 C CA . ASP B 1 10 ? -17.547 -32.062 -30.891 1 95.69 10 ASP B CA 1
ATOM 1503 C C . ASP B 1 10 ? -16.625 -33.125 -31.422 1 95.69 10 ASP B C 1
ATOM 1505 O O . ASP B 1 10 ? -16.797 -33.594 -32.562 1 95.69 10 ASP B O 1
ATOM 1509 N N . CYS B 1 11 ? -15.727 -33.562 -30.625 1 98.12 11 CYS B N 1
ATOM 1510 C CA . CYS B 1 11 ? -14.742 -34.531 -31.062 1 98.12 11 CYS B CA 1
ATOM 1511 C C . CYS B 1 11 ? -14.891 -35.844 -30.297 1 98.12 11 CYS B C 1
ATOM 1513 O O . CYS B 1 11 ? -15.32 -35.844 -29.141 1 98.12 11 CYS B O 1
ATOM 1515 N N . LYS B 1 12 ? -14.531 -36.906 -31.016 1 97.69 12 LYS B N 1
ATOM 1516 C CA . LYS B 1 12 ? -14.547 -38.25 -30.438 1 97.69 12 LYS B CA 1
ATOM 1517 C C . LYS B 1 12 ? -13.133 -38.844 -30.375 1 97.69 12 LYS B C 1
ATOM 1519 O O . LYS B 1 12 ? -12.375 -38.75 -31.344 1 97.69 12 LYS B O 1
ATOM 1524 N N . PHE B 1 13 ? -12.852 -39.469 -29.266 1 98.12 13 PHE B N 1
ATOM 1525 C CA . PHE B 1 13 ? -11.539 -40.062 -29.062 1 98.12 13 PHE B CA 1
ATOM 1526 C C . PHE B 1 13 ? -11.656 -41.531 -28.703 1 98.12 13 PHE B C 1
ATOM 1528 O O . PHE B 1 13 ? -11.969 -41.875 -27.562 1 98.12 13 PHE B O 1
ATOM 1535 N N . PRO B 1 14 ? -11.414 -42.344 -29.719 1 97 14 PRO B N 1
ATOM 1536 C CA . PRO B 1 14 ? -11.375 -43.781 -29.391 1 97 14 PRO B CA 1
ATOM 1537 C C . PRO B 1 14 ? -10.203 -44.156 -28.484 1 97 14 PRO B C 1
ATOM 1539 O O . PRO B 1 14 ? -9.07 -43.719 -28.734 1 97 14 PRO B O 1
ATOM 1542 N N . CYS B 1 15 ? -10.516 -44.938 -27.391 1 95.62 15 CYS B N 1
ATOM 1543 C CA . CYS B 1 15 ? -9.516 -45.281 -26.375 1 95.62 15 CYS B CA 1
ATOM 1544 C C . CYS B 1 15 ? -9.711 -46.688 -25.875 1 95.62 15 CYS B C 1
ATOM 1546 O O . CYS B 1 15 ? -10.703 -47.344 -26.203 1 95.62 15 CYS B O 1
ATOM 1548 N N . HIS B 1 16 ? -8.719 -47.125 -25.188 1 96 16 HIS B N 1
ATOM 1549 C CA . HIS B 1 16 ? -8.82 -48.406 -24.453 1 96 16 HIS B CA 1
ATOM 1550 C C . HIS B 1 16 ? -9.148 -48.156 -22.984 1 96 16 HIS B C 1
ATOM 1552 O O . HIS B 1 16 ? -8.453 -47.406 -22.312 1 96 16 HIS B O 1
ATOM 1558 N N . ARG B 1 17 ? -10.148 -48.906 -22.5 1 94.19 17 ARG B N 1
ATOM 1559 C CA . ARG B 1 17 ? -10.547 -48.812 -21.094 1 94.19 17 ARG B CA 1
ATOM 1560 C C . ARG B 1 17 ? -9.367 -49.062 -20.172 1 94.19 17 ARG B C 1
ATOM 1562 O O . ARG B 1 17 ? -9.203 -48.375 -19.156 1 94.19 17 ARG B O 1
ATOM 1569 N N . PHE B 1 18 ? -8.672 -50 -20.531 1 94.56 18 PHE B N 1
ATOM 1570 C CA . PHE B 1 18 ? -7.543 -50.406 -19.703 1 94.56 18 PHE B CA 1
ATOM 1571 C C . PHE B 1 18 ? -6.543 -49.25 -19.547 1 94.56 18 PHE B C 1
ATOM 1573 O O . PHE B 1 18 ? -6.074 -48.969 -18.438 1 94.56 18 PHE B O 1
ATOM 1580 N N . VAL B 1 19 ? -6.199 -48.656 -20.609 1 96.81 19 VAL B N 1
ATOM 1581 C CA . VAL B 1 19 ? -5.23 -47.562 -20.594 1 96.81 19 VAL B CA 1
ATOM 1582 C C . VAL B 1 19 ? -5.766 -46.406 -19.766 1 96.81 19 VAL B C 1
ATOM 1584 O O . VAL B 1 19 ? -5.051 -45.844 -18.906 1 96.81 19 VAL B O 1
ATOM 1587 N N . LEU B 1 20 ? -6.996 -46.031 -19.969 1 96.81 20 LEU B N 1
ATOM 1588 C CA . LEU B 1 20 ? -7.621 -44.938 -19.219 1 96.81 20 LEU B CA 1
ATOM 1589 C C . LEU B 1 20 ? -7.605 -45.25 -17.734 1 96.81 20 LEU B C 1
ATOM 1591 O O . LEU B 1 20 ? -7.172 -44.406 -16.938 1 96.81 20 LEU B O 1
ATOM 1595 N N . SER B 1 21 ? -8.023 -46.469 -17.406 1 96.12 21 SER B N 1
ATOM 1596 C CA . SER B 1 21 ? -8.133 -46.844 -16 1 96.12 21 SER B CA 1
ATOM 1597 C C . SER B 1 21 ? -6.758 -46.938 -15.352 1 96.12 21 SER B C 1
ATOM 1599 O O . SER B 1 21 ? -6.605 -46.656 -14.164 1 96.12 21 SER B O 1
ATOM 1601 N N . ALA B 1 22 ? -5.809 -47.312 -16.094 1 97 22 ALA B N 1
ATOM 1602 C CA . ALA B 1 22 ? -4.457 -47.5 -15.57 1 97 22 ALA B CA 1
ATOM 1603 C C . ALA B 1 22 ? -3.77 -46.188 -15.336 1 97 22 ALA B C 1
ATOM 1605 O O . ALA B 1 22 ? -2.949 -46.031 -14.422 1 97 22 ALA B O 1
ATOM 1606 N N . CYS B 1 23 ? -4.066 -45.219 -16.125 1 97.62 23 CYS B N 1
ATOM 1607 C CA . CYS B 1 23 ? -3.293 -44 -16.109 1 97.62 23 CYS B CA 1
ATOM 1608 C C . CYS B 1 23 ? -4.047 -42.875 -15.391 1 97.62 23 CYS B C 1
ATOM 1610 O O . CYS B 1 23 ? -3.447 -41.875 -14.961 1 97.62 23 CYS B O 1
ATOM 1612 N N . SER B 1 24 ? -5.324 -42.969 -15.258 1 98.31 24 SER B N 1
ATOM 1613 C CA . SER B 1 24 ? -6.176 -41.906 -14.742 1 98.31 24 SER B CA 1
ATOM 1614 C C . SER B 1 24 ? -7.098 -42.438 -13.641 1 98.31 24 SER B C 1
ATOM 1616 O O . SER B 1 24 ? -7.969 -43.25 -13.891 1 98.31 24 SER B O 1
ATOM 1618 N N . GLU B 1 25 ? -6.941 -41.812 -12.484 1 97.75 25 GLU B N 1
ATOM 1619 C CA . GLU B 1 25 ? -7.82 -42.188 -11.383 1 97.75 25 GLU B CA 1
ATOM 1620 C C . GLU B 1 25 ? -9.258 -41.75 -11.648 1 97.75 25 GLU B C 1
ATOM 1622 O O . GLU B 1 25 ? -10.203 -42.438 -11.25 1 97.75 25 GLU B O 1
ATOM 1627 N N . PHE B 1 26 ? -9.375 -40.656 -12.281 1 97.06 26 PHE B N 1
ATOM 1628 C CA . PHE B 1 26 ? -10.695 -40.188 -12.688 1 97.06 26 PHE B CA 1
ATOM 1629 C C . PHE B 1 26 ? -11.398 -41.219 -13.547 1 97.06 26 PHE B C 1
ATOM 1631 O O . PHE B 1 26 ? -12.523 -41.625 -13.25 1 97.06 26 PHE B O 1
ATOM 1638 N N . PHE B 1 27 ? -10.766 -41.75 -14.594 1 96.38 27 PHE B N 1
ATOM 1639 C CA . PHE B 1 27 ? -11.359 -42.719 -15.5 1 96.38 27 PHE B CA 1
ATOM 1640 C C . PHE B 1 27 ? -11.484 -44.094 -14.828 1 96.38 27 PHE B C 1
ATOM 1642 O O . PHE B 1 27 ? -12.43 -44.844 -15.094 1 96.38 27 PHE B O 1
ATOM 1649 N N . GLU B 1 28 ? -10.547 -44.406 -14.008 1 96.06 28 GLU B N 1
ATOM 1650 C CA . GLU B 1 28 ? -10.672 -45.656 -13.258 1 96.06 28 GLU B CA 1
ATOM 1651 C C . GLU B 1 28 ? -11.977 -45.688 -12.469 1 96.06 28 GLU B C 1
ATOM 1653 O O . GLU B 1 28 ? -12.695 -46.688 -12.516 1 96.06 28 GLU B O 1
ATOM 1658 N N . ALA B 1 29 ? -12.234 -44.625 -11.781 1 94.5 29 ALA B N 1
ATOM 1659 C CA . ALA B 1 29 ? -13.453 -44.562 -10.984 1 94.5 29 ALA B CA 1
ATOM 1660 C C . ALA B 1 29 ? -14.695 -44.562 -11.875 1 94.5 29 ALA B C 1
ATOM 1662 O O . ALA B 1 29 ? -15.672 -45.25 -11.578 1 94.5 29 ALA B O 1
ATOM 1663 N N . LEU B 1 30 ? -14.617 -43.812 -12.961 1 92.88 30 LEU B N 1
ATOM 1664 C CA . LEU B 1 30 ? -15.742 -43.688 -13.883 1 92.88 30 LEU B CA 1
ATOM 1665 C C . LEU B 1 30 ? -16.078 -45.062 -14.492 1 92.88 30 LEU B C 1
ATOM 1667 O O . LEU B 1 30 ? -17.25 -45.438 -14.562 1 92.88 30 LEU B O 1
ATOM 1671 N N . LEU B 1 31 ? -15.109 -45.844 -14.898 1 90.94 31 LEU B N 1
ATOM 1672 C CA . LEU B 1 31 ? -15.305 -47.125 -15.602 1 90.94 31 LEU B CA 1
ATOM 1673 C C . LEU B 1 31 ? -15.68 -48.219 -14.617 1 90.94 31 LEU B C 1
ATOM 1675 O O . LEU B 1 31 ? -16.359 -49.188 -14.992 1 90.94 31 LEU B O 1
ATOM 1679 N N . ARG B 1 32 ? -15.133 -48.094 -13.484 1 88.5 32 ARG B N 1
ATOM 1680 C CA . ARG B 1 32 ? -15.539 -49.031 -12.453 1 88.5 32 ARG B CA 1
ATOM 1681 C C . ARG B 1 32 ? -17.016 -48.906 -12.133 1 88.5 32 ARG B C 1
ATOM 1683 O O . ARG B 1 32 ? -17.719 -49.906 -11.938 1 88.5 32 ARG B O 1
ATOM 1690 N N . CYS B 1 33 ? -17.531 -47.656 -12.039 1 82.12 33 CYS B N 1
ATOM 1691 C CA . CYS B 1 33 ? -18.938 -47.406 -11.758 1 82.12 33 CYS B CA 1
ATOM 1692 C C . CYS B 1 33 ? -19.812 -47.844 -12.93 1 82.12 33 CYS B C 1
ATOM 1694 O O . CYS B 1 33 ? -20.906 -48.375 -12.719 1 82.12 33 CYS B O 1
ATOM 1696 N N . ASP B 1 34 ? -19.359 -47.625 -14.07 1 67.75 34 ASP B N 1
ATOM 1697 C CA . ASP B 1 34 ? -20.094 -47.969 -15.281 1 67.75 34 ASP B CA 1
ATOM 1698 C C . ASP B 1 34 ? -20.312 -49.469 -15.383 1 67.75 34 ASP B C 1
ATOM 1700 O O . ASP B 1 34 ? -21.359 -49.938 -15.836 1 67.75 34 ASP B O 1
ATOM 1704 N N . MET B 1 35 ? -19.25 -50.281 -15.227 1 62.34 35 MET B N 1
ATOM 1705 C CA . MET B 1 35 ? -19.359 -51.719 -15.234 1 62.34 35 MET B CA 1
ATOM 1706 C C . MET B 1 35 ? -20.469 -52.188 -14.289 1 62.34 35 MET B C 1
ATOM 1708 O O . MET B 1 35 ? -21.109 -53.219 -14.539 1 62.34 35 MET B O 1
ATOM 1712 N N . ARG B 1 36 ? -20.578 -51.312 -13.266 1 60 36 ARG B N 1
ATOM 1713 C CA . ARG B 1 36 ? -21.672 -51.656 -12.359 1 60 36 ARG B CA 1
ATOM 1714 C C . ARG B 1 36 ? -23.031 -51.281 -12.969 1 60 36 ARG B C 1
ATOM 1716 O O . ARG B 1 36 ? -24.016 -52 -12.797 1 60 36 ARG B O 1
ATOM 1723 N N . GLU B 1 37 ? -22.844 -50.188 -13.664 1 59.12 37 GLU B N 1
ATOM 1724 C CA . GLU B 1 37 ? -24.094 -49.812 -14.328 1 59.12 37 GLU B CA 1
ATOM 1725 C C . GLU B 1 37 ? -24.125 -50.312 -15.766 1 59.12 37 GLU B C 1
ATOM 1727 O O . GLU B 1 37 ? -23.266 -51.094 -16.188 1 59.12 37 GLU B O 1
ATOM 1732 N N . SER B 1 38 ? -24.766 -49.594 -16.719 1 57.16 38 SER B N 1
ATOM 1733 C CA . SER B 1 38 ? -25 -49.969 -18.109 1 57.16 38 SER B CA 1
ATOM 1734 C C . SER B 1 38 ? -23.703 -49.969 -18.906 1 57.16 38 SER B C 1
ATOM 1736 O O . SER B 1 38 ? -22.75 -49.281 -18.562 1 57.16 38 SER B O 1
ATOM 1738 N N . ASN B 1 39 ? -23.297 -51.094 -19.625 1 61.5 39 ASN B N 1
ATOM 1739 C CA . ASN B 1 39 ? -22.203 -51.312 -20.562 1 61.5 39 ASN B CA 1
ATOM 1740 C C . ASN B 1 39 ? -21.984 -50.125 -21.484 1 61.5 39 ASN B C 1
ATOM 1742 O O . ASN B 1 39 ? -21.891 -50.25 -22.703 1 61.5 39 ASN B O 1
ATOM 1746 N N . GLU B 1 40 ? -22.031 -48.938 -20.859 1 70.75 40 GLU B N 1
ATOM 1747 C CA . GLU B 1 40 ? -21.812 -47.781 -21.703 1 70.75 40 GLU B CA 1
ATOM 1748 C C . GLU B 1 40 ? -20.359 -47.688 -22.188 1 70.75 40 GLU B C 1
ATOM 1750 O O . GLU B 1 40 ? -19.438 -47.812 -21.391 1 70.75 40 GLU B O 1
ATOM 1755 N N . LYS B 1 41 ? -20.219 -47.562 -23.516 1 86.88 41 LYS B N 1
ATOM 1756 C CA . LYS B 1 41 ? -18.922 -47.625 -24.203 1 86.88 41 LYS B CA 1
ATOM 1757 C C . LYS B 1 41 ? -18.422 -46.219 -24.516 1 86.88 41 LYS B C 1
ATOM 1759 O O . LYS B 1 41 ? -17.641 -46.031 -25.453 1 86.88 41 LYS B O 1
ATOM 1764 N N . GLN B 1 42 ? -19.031 -45.219 -23.719 1 92 42 GLN B N 1
ATOM 1765 C CA . GLN B 1 42 ? -18.578 -43.875 -24 1 92 42 GLN B CA 1
ATOM 1766 C C . GLN B 1 42 ? -18.75 -42.969 -22.781 1 92 42 GLN B C 1
ATOM 1768 O O . GLN B 1 42 ? -19.547 -43.25 -21.891 1 92 42 GLN B O 1
ATOM 1773 N N . ALA B 1 43 ? -17.969 -41.969 -22.672 1 94.19 43 ALA B N 1
ATOM 1774 C CA . ALA B 1 43 ? -18.078 -40.906 -21.672 1 94.19 43 ALA B CA 1
ATOM 1775 C C . ALA B 1 43 ? -17.797 -39.531 -22.281 1 94.19 43 ALA B C 1
ATOM 1777 O O . ALA B 1 43 ? -17.188 -39.438 -23.344 1 94.19 43 ALA B O 1
ATOM 1778 N N . THR B 1 44 ? -18.312 -38.469 -21.547 1 95.81 44 THR B N 1
ATOM 1779 C CA . THR B 1 44 ? -18.078 -37.094 -21.969 1 95.81 44 THR B CA 1
ATOM 1780 C C . THR B 1 44 ? -17.203 -36.375 -20.953 1 95.81 44 THR B C 1
ATOM 1782 O O . THR B 1 44 ? -17.438 -36.469 -19.75 1 95.81 44 THR B O 1
ATOM 1785 N N . VAL B 1 45 ? -16.266 -35.719 -21.422 1 97.44 45 VAL B N 1
ATOM 1786 C CA . VAL B 1 45 ? -15.43 -34.875 -20.594 1 97.44 45 VAL B CA 1
ATOM 1787 C C . VAL B 1 45 ? -15.688 -33.406 -20.922 1 97.44 45 VAL B C 1
ATOM 1789 O O . VAL B 1 45 ? -15.672 -33 -22.094 1 97.44 45 VAL B O 1
ATOM 1792 N N . VAL B 1 46 ? -15.93 -32.625 -19.844 1 97.56 46 VAL B N 1
ATOM 1793 C CA . VAL B 1 46 ? -16.203 -31.219 -20 1 97.56 46 VAL B CA 1
ATOM 1794 C C . VAL B 1 46 ? -15.062 -30.406 -19.391 1 97.56 46 VAL B C 1
ATOM 1796 O O . VAL B 1 46 ? -14.391 -30.875 -18.469 1 97.56 46 VAL B O 1
ATOM 1799 N N . GLY B 1 47 ? -14.781 -29.219 -19.938 1 97.12 47 GLY B N 1
ATOM 1800 C CA . GLY B 1 47 ? -13.82 -28.312 -19.328 1 97.12 47 GLY B CA 1
ATOM 1801 C C . GLY B 1 47 ? -12.422 -28.453 -19.891 1 97.12 47 GLY B C 1
ATOM 1802 O O . GLY B 1 47 ? -11.492 -27.781 -19.438 1 97.12 47 GLY B O 1
ATOM 1803 N N . ILE B 1 48 ? -12.312 -29.359 -20.812 1 98.19 48 ILE B N 1
ATOM 1804 C CA . ILE B 1 48 ? -11.047 -29.578 -21.5 1 98.19 48 ILE B CA 1
ATOM 1805 C C . ILE B 1 48 ? -11.25 -29.484 -23.016 1 98.19 48 ILE B C 1
ATOM 1807 O O . ILE B 1 48 ? -12.211 -30.047 -23.547 1 98.19 48 ILE B O 1
ATOM 1811 N N . SER B 1 49 ? -10.438 -28.719 -23.672 1 98 49 SER B N 1
ATOM 1812 C CA . SER B 1 49 ? -10.539 -28.641 -25.125 1 98 49 SER B CA 1
ATOM 1813 C C . SER B 1 49 ? -10.07 -29.922 -25.781 1 98 49 SER B C 1
ATOM 1815 O O . SER B 1 49 ? -9.266 -30.672 -25.219 1 98 49 SER B O 1
ATOM 1817 N N . PRO B 1 50 ? -10.531 -30.141 -27.031 1 98.31 50 PRO B N 1
ATOM 1818 C CA . PRO B 1 50 ? -10.109 -31.344 -27.75 1 98.31 50 PRO B CA 1
ATOM 1819 C C . PRO B 1 50 ? -8.602 -31.422 -27.969 1 98.31 50 PRO B C 1
ATOM 1821 O O . PRO B 1 50 ? -8 -32.5 -27.844 1 98.31 50 PRO B O 1
ATOM 1824 N N . SER B 1 51 ? -8.016 -30.281 -28.266 1 97.62 51 SER B N 1
ATOM 1825 C CA . SER B 1 51 ? -6.582 -30.25 -28.516 1 97.62 51 SER B CA 1
ATOM 1826 C C . SER B 1 51 ? -5.793 -30.625 -27.266 1 97.62 51 SER B C 1
ATOM 1828 O O . SER B 1 51 ? -4.828 -31.391 -27.328 1 97.62 51 SER B O 1
ATOM 1830 N N . ILE B 1 52 ? -6.18 -30.172 -26.172 1 98.19 52 ILE B N 1
ATOM 1831 C CA . ILE B 1 52 ? -5.508 -30.453 -24.906 1 98.19 52 ILE B CA 1
ATOM 1832 C C . ILE B 1 52 ? -5.75 -31.906 -24.516 1 98.19 52 ILE B C 1
ATOM 1834 O O . ILE B 1 52 ? -4.836 -32.594 -24.062 1 98.19 52 ILE B O 1
ATOM 1838 N N . PHE B 1 53 ? -7 -32.375 -24.703 1 98.31 53 PHE B N 1
ATOM 1839 C CA . PHE B 1 53 ? -7.316 -33.781 -24.375 1 98.31 53 PHE B CA 1
ATOM 1840 C C . PHE B 1 53 ? -6.457 -34.719 -25.203 1 98.31 53 PHE B C 1
ATOM 1842 O O . PHE B 1 53 ? -5.98 -35.75 -24.688 1 98.31 53 PHE B O 1
ATOM 1849 N N . ARG B 1 54 ? -6.305 -34.375 -26.422 1 97.31 54 ARG B N 1
ATOM 1850 C CA . ARG B 1 54 ? -5.453 -35.219 -27.281 1 97.31 54 ARG B CA 1
ATOM 1851 C C . ARG B 1 54 ? -4.047 -35.312 -26.703 1 97.31 54 ARG B C 1
ATOM 1853 O O . ARG B 1 54 ? -3.467 -36.406 -26.688 1 97.31 54 ARG B O 1
ATOM 1860 N N . LEU B 1 55 ? -3.498 -34.25 -26.266 1 97.31 55 LEU B N 1
ATOM 1861 C CA . LEU B 1 55 ? -2.15 -34.25 -25.719 1 97.31 55 LEU B CA 1
ATOM 1862 C C . LEU B 1 55 ? -2.066 -35.156 -24.484 1 97.31 55 LEU B C 1
ATOM 1864 O O . LEU B 1 55 ? -1.126 -35.938 -24.344 1 97.31 55 LEU B O 1
ATOM 1868 N N . VAL B 1 56 ? -3.053 -35.031 -23.594 1 97.81 56 VAL B N 1
ATOM 1869 C CA . VAL B 1 56 ? -3.002 -35.844 -22.375 1 97.81 56 VAL B CA 1
ATOM 1870 C C . VAL B 1 56 ? -3.232 -37.312 -22.719 1 97.81 56 VAL B C 1
ATOM 1872 O O . VAL B 1 56 ? -2.596 -38.188 -22.141 1 97.81 56 VAL B O 1
ATOM 1875 N N . LEU B 1 57 ? -4.141 -37.594 -23.688 1 97.5 57 LEU B N 1
ATOM 1876 C CA . LEU B 1 57 ? -4.391 -38.938 -24.125 1 97.5 57 LEU B 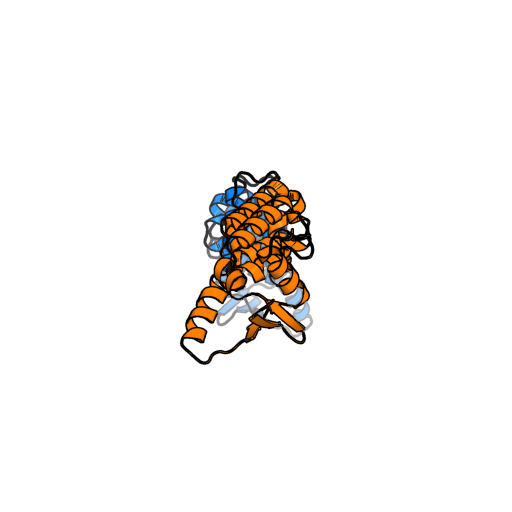CA 1
ATOM 1877 C C . LEU B 1 57 ? -3.129 -39.562 -24.703 1 97.5 57 LEU B C 1
ATOM 1879 O O . LEU B 1 57 ? -2.785 -40.719 -24.391 1 97.5 57 LEU B O 1
ATOM 1883 N N . ASP B 1 58 ? -2.527 -38.875 -25.531 1 96.81 58 ASP B N 1
ATOM 1884 C CA . ASP B 1 58 ? -1.287 -39.344 -26.141 1 96.81 58 ASP B CA 1
ATOM 1885 C C . ASP B 1 58 ? -0.257 -39.719 -25.062 1 96.81 58 ASP B C 1
ATOM 1887 O O . ASP B 1 58 ? 0.432 -40.719 -25.172 1 96.81 58 ASP B O 1
ATOM 1891 N N . ALA B 1 59 ? -0.146 -38.906 -24.125 1 96.81 59 ALA B N 1
ATOM 1892 C CA . ALA B 1 59 ? 0.773 -39.188 -23.031 1 96.81 59 ALA B CA 1
ATOM 1893 C C . ALA B 1 59 ? 0.419 -40.5 -22.328 1 96.81 59 ALA B C 1
ATOM 1895 O O . ALA B 1 59 ? 1.306 -41.281 -21.969 1 96.81 59 ALA B O 1
ATOM 1896 N N . MET B 1 60 ? -0.8 -40.781 -22.141 1 96.81 60 MET B N 1
ATOM 1897 C CA . MET B 1 60 ? -1.236 -42 -21.484 1 96.81 60 MET B CA 1
ATOM 1898 C C . MET B 1 60 ? -0.839 -43.219 -22.312 1 96.81 60 MET B C 1
ATOM 1900 O O . MET B 1 60 ? -0.612 -44.312 -21.766 1 96.81 60 MET B O 1
ATOM 1904 N N . TYR B 1 61 ? -0.788 -42.969 -23.594 1 95.69 61 TYR B N 1
ATOM 1905 C CA . TYR B 1 61 ? -0.432 -44.062 -24.5 1 95.69 61 TYR B CA 1
ATOM 1906 C C . TYR B 1 61 ? 1.072 -44.094 -24.734 1 95.69 61 TYR B C 1
ATOM 1908 O O . TYR B 1 61 ? 1.545 -44.781 -25.641 1 95.69 61 TYR B O 1
ATOM 1916 N N . GLY B 1 62 ? 1.835 -43.312 -24.078 1 94.75 62 GLY B N 1
ATOM 1917 C CA . GLY B 1 62 ? 3.285 -43.406 -24.078 1 94.75 62 GLY B CA 1
ATOM 1918 C C . GLY B 1 62 ? 3.951 -42.469 -25.062 1 94.75 62 GLY B C 1
ATOM 1919 O O . GLY B 1 62 ? 5.172 -42.5 -25.25 1 94.75 62 GLY B O 1
ATOM 1920 N N . SER B 1 63 ? 3.188 -41.656 -25.703 1 91 63 SER B N 1
ATOM 1921 C CA . SER B 1 63 ? 3.77 -40.656 -26.594 1 91 63 SER B CA 1
ATOM 1922 C C . SER B 1 63 ? 4.305 -39.438 -25.812 1 91 63 SER B C 1
ATOM 1924 O O . SER B 1 63 ? 3.756 -39.094 -24.781 1 91 63 SER B O 1
ATOM 1926 N N . CYS B 1 64 ? 5.406 -38.969 -26.312 1 84.88 64 CYS B N 1
ATOM 1927 C CA . CYS B 1 64 ? 5.957 -37.781 -25.672 1 84.88 64 CYS B CA 1
ATOM 1928 C C . CYS B 1 64 ? 5.043 -36.562 -25.875 1 84.88 64 CYS B C 1
ATOM 1930 O O . CYS B 1 64 ? 4.668 -36.25 -27 1 84.88 64 CYS B O 1
ATOM 1932 N N . THR B 1 65 ? 4.676 -36 -24.75 1 84.62 65 THR B N 1
ATOM 1933 C CA . THR B 1 65 ? 3.824 -34.812 -24.797 1 84.62 65 THR B CA 1
ATOM 1934 C C . THR B 1 65 ? 4.637 -33.594 -25.188 1 84.62 65 THR B C 1
ATOM 1936 O O . THR B 1 65 ? 5.676 -33.312 -24.578 1 84.62 65 THR B O 1
ATOM 1939 N N . ALA B 1 66 ? 4.207 -32.875 -26.172 1 89.75 66 ALA B N 1
ATOM 1940 C CA . ALA B 1 66 ? 4.859 -31.641 -26.625 1 89.75 66 ALA B CA 1
ATOM 1941 C C . ALA B 1 66 ? 4.449 -30.453 -25.75 1 89.75 66 ALA B C 1
ATOM 1943 O O . ALA B 1 66 ? 3.562 -29.688 -26.125 1 89.75 66 ALA B O 1
ATOM 1944 N N . LEU B 1 67 ? 5.062 -30.484 -24.641 1 93.69 67 LEU B N 1
ATOM 1945 C CA . LEU B 1 67 ? 4.781 -29.359 -23.766 1 93.69 67 LEU B CA 1
ATOM 1946 C C . LEU B 1 67 ? 5.512 -28.109 -24.234 1 93.69 67 LEU B C 1
ATOM 1948 O O . LEU B 1 67 ? 6.672 -28.172 -24.641 1 93.69 67 LEU B O 1
ATOM 1952 N N . THR B 1 68 ? 4.805 -27.016 -24.281 1 94.94 68 THR B N 1
ATOM 1953 C CA . THR B 1 68 ? 5.352 -25.688 -24.578 1 94.94 68 THR B CA 1
ATOM 1954 C C . THR B 1 68 ? 4.867 -24.656 -23.578 1 94.94 68 THR B C 1
ATOM 1956 O O . THR B 1 68 ? 3.973 -24.938 -22.781 1 94.94 68 THR B O 1
ATOM 1959 N N . GLU B 1 69 ? 5.465 -23.531 -23.656 1 95.19 69 GLU B N 1
ATOM 1960 C CA . GLU B 1 69 ? 5.047 -22.438 -22.781 1 95.19 69 GLU B CA 1
ATOM 1961 C C . GLU B 1 69 ? 3.58 -22.078 -23.016 1 95.19 69 GLU B C 1
ATOM 1963 O O . GLU B 1 69 ? 2.883 -21.672 -22.078 1 95.19 69 GLU B O 1
ATOM 1968 N N . ASP B 1 70 ? 3.066 -22.359 -24.141 1 95.5 70 ASP B N 1
ATOM 1969 C CA . ASP B 1 70 ? 1.726 -21.922 -24.516 1 95.5 70 ASP B CA 1
ATOM 1970 C C . ASP B 1 70 ? 0.668 -22.906 -24.016 1 95.5 70 ASP B C 1
ATOM 1972 O O . ASP B 1 70 ? -0.495 -22.531 -23.844 1 95.5 70 ASP B O 1
ATOM 1976 N N . ASN B 1 71 ? 1.06 -24.141 -23.844 1 96.81 71 ASN B N 1
ATOM 1977 C CA . ASN B 1 71 ? 0.029 -25.125 -23.531 1 96.81 71 ASN B CA 1
ATOM 1978 C C . ASN B 1 71 ? 0.276 -25.781 -22.172 1 96.81 71 ASN B C 1
ATOM 1980 O O . ASN B 1 71 ? -0.587 -26.484 -21.656 1 96.81 71 ASN B O 1
ATOM 1984 N N . MET B 1 72 ? 1.384 -25.5 -21.531 1 96.88 72 MET B N 1
ATOM 1985 C CA . MET B 1 72 ? 1.809 -26.188 -20.328 1 96.88 72 MET B CA 1
ATOM 1986 C C . MET B 1 72 ? 0.771 -26.047 -19.219 1 96.88 72 MET B C 1
ATOM 1988 O O . MET B 1 72 ? 0.467 -27 -18.516 1 96.88 72 MET B O 1
ATOM 1992 N N . LEU B 1 73 ? 0.215 -24.891 -19.062 1 98.12 73 LEU B N 1
ATOM 1993 C CA . LEU B 1 73 ? -0.719 -24.672 -17.969 1 98.12 73 LEU B CA 1
ATOM 1994 C C . LEU B 1 73 ? -2.033 -25.406 -18.203 1 98.12 73 LEU B C 1
ATOM 1996 O O . LEU B 1 73 ? -2.604 -25.984 -17.281 1 98.12 73 LEU B O 1
ATOM 2000 N N . GLU B 1 74 ? -2.482 -25.391 -19.391 1 98 74 GLU B N 1
ATOM 2001 C CA . GLU B 1 74 ? -3.721 -26.094 -19.719 1 98 74 GLU B CA 1
ATOM 2002 C C . GLU B 1 74 ? -3.551 -27.609 -19.594 1 98 74 GLU B C 1
ATOM 2004 O O . GLU B 1 74 ? -4.461 -28.297 -19.125 1 98 74 GLU B O 1
ATOM 2009 N N . VAL B 1 75 ? -2.465 -28.109 -20.047 1 98.31 75 VAL B N 1
ATOM 2010 C CA . VAL B 1 75 ? -2.193 -29.531 -19.922 1 98.31 75 VAL B CA 1
ATOM 2011 C C . VAL B 1 75 ? -2.107 -29.906 -18.438 1 98.31 75 VAL B C 1
ATOM 2013 O O . VAL B 1 75 ? -2.635 -30.938 -18.031 1 98.31 75 VAL B O 1
ATOM 2016 N N . TRP B 1 76 ? -1.458 -29.062 -17.688 1 98.5 76 TRP B N 1
ATOM 2017 C CA . TRP B 1 76 ? -1.357 -29.281 -16.25 1 98.5 76 TRP B CA 1
ATOM 2018 C C . TRP B 1 76 ? -2.74 -29.344 -15.609 1 98.5 76 TRP B C 1
ATOM 2020 O O . TRP B 1 76 ? -3.047 -30.266 -14.859 1 98.5 76 TRP B O 1
ATOM 2030 N N . GLN B 1 77 ? -3.555 -28.469 -15.945 1 98.44 77 GLN B N 1
ATOM 2031 C CA . GLN B 1 77 ? -4.914 -28.406 -15.422 1 98.44 77 GLN B CA 1
ATOM 2032 C C . GLN B 1 77 ? -5.711 -29.641 -15.828 1 98.44 77 GLN B C 1
ATOM 2034 O O . GLN B 1 77 ? -6.402 -30.25 -15.008 1 98.44 77 GLN B O 1
ATOM 2039 N N . ALA B 1 78 ? -5.641 -29.984 -17.031 1 98.44 78 ALA B N 1
ATOM 2040 C CA . ALA B 1 78 ? -6.352 -31.156 -17.531 1 98.44 78 ALA B CA 1
ATOM 2041 C C . ALA B 1 78 ? -5.871 -32.438 -16.844 1 98.44 78 ALA B C 1
ATOM 2043 O O . ALA B 1 78 ? -6.676 -33.281 -16.484 1 98.44 78 ALA B O 1
ATOM 2044 N N . SER B 1 79 ? -4.578 -32.531 -16.672 1 98.38 79 SER B N 1
ATOM 2045 C CA . SER B 1 79 ? -4.016 -33.719 -15.992 1 98.38 79 SER B CA 1
ATOM 2046 C C . SER B 1 79 ? -4.539 -33.812 -14.562 1 98.38 79 SER B C 1
ATOM 2048 O O . SER B 1 79 ? -4.82 -34.906 -14.078 1 98.38 79 SER B O 1
ATOM 2050 N N . ASN B 1 80 ? -4.609 -32.688 -13.953 1 98.38 80 ASN B N 1
ATOM 2051 C CA . ASN B 1 80 ? -5.156 -32.656 -12.602 1 98.38 80 ASN B CA 1
ATOM 2052 C C . ASN B 1 80 ? -6.637 -33.031 -12.586 1 98.38 80 ASN B C 1
ATOM 2054 O O . ASN B 1 80 ? -7.074 -33.812 -11.766 1 98.38 80 ASN B O 1
ATOM 2058 N N . GLN B 1 81 ? -7.395 -32.469 -13.492 1 98.06 81 GLN B N 1
ATOM 2059 C CA . GLN B 1 81 ? -8.82 -32.75 -13.586 1 98.06 81 GLN B CA 1
ATOM 2060 C C . GLN B 1 81 ? -9.062 -34.25 -13.789 1 98.06 81 GLN B C 1
ATOM 2062 O O . GLN B 1 81 ? -9.961 -34.812 -13.172 1 98.06 81 GLN B O 1
ATOM 2067 N N . LEU B 1 82 ? -8.281 -34.844 -14.594 1 98.38 82 LEU B N 1
ATOM 2068 C CA . LEU B 1 82 ? -8.453 -36.25 -14.938 1 98.38 82 LEU B CA 1
ATOM 2069 C C . LEU B 1 82 ? -7.656 -37.156 -13.992 1 98.38 82 LEU B C 1
ATOM 2071 O O . LEU B 1 82 ? -7.688 -38.375 -14.109 1 98.38 82 LEU B O 1
ATOM 2075 N N . GLN B 1 83 ? -6.883 -36.469 -13.141 1 98.06 83 GLN B N 1
ATOM 2076 C CA . GLN B 1 83 ? -6.117 -37.156 -12.102 1 98.06 83 GLN B CA 1
ATOM 2077 C C . GLN B 1 83 ? -5.113 -38.125 -12.719 1 98.06 83 GLN B C 1
ATOM 2079 O O . GLN B 1 83 ? -5.066 -39.312 -12.336 1 98.06 83 GLN B O 1
ATOM 2084 N N . ILE B 1 84 ? -4.371 -37.656 -13.602 1 98.12 84 ILE B N 1
ATOM 2085 C CA . ILE B 1 84 ? -3.26 -38.375 -14.211 1 98.12 84 ILE B CA 1
ATOM 2086 C C . ILE B 1 84 ? -1.959 -38.031 -13.492 1 98.12 84 ILE B C 1
ATOM 2088 O O . ILE B 1 84 ? -1.244 -37.125 -13.898 1 98.12 84 ILE B O 1
ATOM 2092 N N . GLU B 1 85 ? -1.512 -38.781 -12.586 1 97.25 85 GLU B N 1
ATOM 2093 C CA . GLU B 1 85 ? -0.496 -38.438 -11.602 1 97.25 85 GLU B CA 1
ATOM 2094 C C . GLU B 1 85 ? 0.86 -38.219 -12.258 1 97.25 85 GLU B C 1
ATOM 2096 O O . GLU B 1 85 ? 1.526 -37.219 -11.992 1 97.25 85 GLU B O 1
ATOM 2101 N N . PHE B 1 86 ? 1.265 -39.125 -13.07 1 96.31 86 PHE B N 1
ATOM 2102 C CA . PHE B 1 86 ? 2.592 -39 -13.664 1 96.31 86 PHE B CA 1
ATOM 2103 C C . PHE B 1 86 ? 2.678 -37.75 -14.516 1 96.31 86 PHE B C 1
ATOM 2105 O O . PHE B 1 86 ? 3.719 -37.094 -14.555 1 96.31 86 PHE B O 1
ATOM 2112 N N . LEU B 1 87 ? 1.635 -37.375 -15.195 1 97.06 87 LEU B N 1
ATOM 2113 C CA . LEU B 1 87 ? 1.628 -36.188 -16.062 1 97.06 87 LEU B CA 1
ATOM 2114 C C . LEU B 1 87 ? 1.568 -34.906 -15.25 1 97.06 87 LEU B C 1
ATOM 2116 O O . LEU B 1 87 ? 2.145 -33.875 -15.641 1 97.06 87 LEU B O 1
ATOM 2120 N N . ILE B 1 88 ? 0.909 -34.938 -14.117 1 97.56 88 ILE B N 1
ATOM 2121 C CA . ILE B 1 88 ? 0.895 -33.812 -13.195 1 97.56 88 ILE B CA 1
ATOM 2122 C C . ILE B 1 88 ? 2.322 -33.469 -12.781 1 97.56 88 ILE B C 1
ATOM 2124 O O . ILE B 1 88 ? 2.732 -32.312 -12.852 1 97.56 88 ILE B O 1
ATOM 2128 N N . GLU B 1 89 ? 3.037 -34.438 -12.477 1 96.19 89 GLU B N 1
ATOM 2129 C CA . GLU B 1 89 ? 4.414 -34.25 -12.031 1 96.19 89 GLU B CA 1
ATOM 2130 C C . GLU B 1 89 ? 5.305 -33.75 -13.164 1 96.19 89 GLU B C 1
ATOM 2132 O O . GLU B 1 89 ? 6.125 -32.875 -12.969 1 96.19 89 GLU B O 1
ATOM 2137 N N . ILE B 1 90 ? 5.133 -34.375 -14.273 1 95.81 90 ILE B N 1
ATOM 2138 C CA . ILE B 1 90 ? 5.914 -33.969 -15.438 1 95.81 90 ILE B CA 1
ATOM 2139 C C . ILE B 1 90 ? 5.66 -32.5 -15.758 1 95.81 90 ILE B C 1
ATOM 2141 O O . ILE B 1 90 ? 6.602 -31.734 -16 1 95.81 90 ILE B O 1
ATOM 2145 N N . CYS B 1 91 ? 4.465 -32.094 -15.758 1 97.06 91 CYS B N 1
ATOM 2146 C CA . CYS B 1 91 ? 4.105 -30.719 -16.047 1 97.06 91 CYS B CA 1
ATOM 2147 C C . CYS B 1 91 ? 4.691 -29.766 -15 1 97.06 91 CYS B C 1
ATOM 2149 O O . CYS B 1 91 ? 5.305 -28.766 -15.352 1 97.06 91 CYS B O 1
ATOM 2151 N N . ALA B 1 92 ? 4.496 -30.094 -13.719 1 97.25 92 ALA B N 1
ATOM 2152 C CA . ALA B 1 92 ? 5.02 -29.234 -12.648 1 97.25 92 ALA B CA 1
ATOM 2153 C C . ALA B 1 92 ? 6.523 -29.016 -12.805 1 97.25 92 ALA B C 1
ATOM 2155 O O . ALA B 1 92 ? 7.004 -27.891 -12.727 1 97.25 92 ALA B O 1
ATOM 2156 N N . ASN B 1 93 ? 7.215 -30.094 -13.109 1 96.31 93 ASN B N 1
ATOM 2157 C CA . ASN B 1 93 ? 8.664 -30.016 -13.273 1 96.31 93 ASN B CA 1
ATOM 2158 C C . ASN B 1 93 ? 9.047 -29.188 -14.5 1 96.31 93 ASN B C 1
ATOM 2160 O O . ASN B 1 93 ? 10.039 -28.469 -14.484 1 96.31 93 ASN B O 1
ATOM 2164 N N . PHE B 1 94 ? 8.336 -29.359 -15.477 1 96.88 94 PHE B N 1
ATOM 2165 C CA . PHE B 1 94 ? 8.547 -28.594 -16.703 1 96.88 94 PHE B CA 1
ATOM 2166 C C . PHE B 1 94 ? 8.32 -27.109 -16.453 1 96.88 94 PHE B C 1
ATOM 2168 O O . PHE B 1 94 ? 9.133 -26.281 -16.859 1 96.88 94 PHE B O 1
ATOM 2175 N N . ILE B 1 95 ? 7.281 -26.812 -15.797 1 98.06 95 ILE B N 1
ATOM 2176 C CA . ILE B 1 95 ? 6.867 -25.453 -15.516 1 98.06 95 ILE B CA 1
ATOM 2177 C C . ILE B 1 95 ? 7.926 -24.75 -14.672 1 98.06 95 ILE B C 1
ATOM 2179 O O . ILE B 1 95 ? 8.266 -23.594 -14.906 1 98.06 95 ILE B O 1
ATOM 2183 N N . LEU B 1 96 ? 8.484 -25.422 -13.719 1 97.94 96 LEU B N 1
ATOM 2184 C CA . LEU B 1 96 ? 9.484 -24.875 -12.812 1 97.94 96 LEU B CA 1
ATOM 2185 C C . LEU B 1 96 ? 10.672 -24.312 -13.586 1 97.94 96 LEU B C 1
ATOM 2187 O O . LEU B 1 96 ? 11.305 -23.344 -13.148 1 97.94 96 LEU B O 1
ATOM 2191 N N . LYS B 1 97 ? 10.906 -24.875 -14.75 1 97.38 97 LYS B N 1
ATOM 2192 C CA . LYS B 1 97 ? 12.07 -24.484 -15.547 1 97.38 97 LYS B CA 1
ATOM 2193 C C . LYS B 1 97 ? 11.75 -23.297 -16.438 1 97.38 97 LYS B C 1
ATOM 2195 O O . LYS B 1 97 ? 12.648 -22.703 -17.047 1 97.38 97 LYS B O 1
ATOM 2200 N N . LEU B 1 98 ? 10.5 -22.891 -16.484 1 97.25 98 LEU B N 1
ATOM 2201 C CA . LEU B 1 98 ? 10.109 -21.922 -17.5 1 97.25 98 LEU B CA 1
ATOM 2202 C C . LEU B 1 98 ? 9.547 -20.656 -16.859 1 97.25 98 LEU B C 1
ATOM 2204 O O . LEU B 1 98 ? 9.039 -19.781 -17.547 1 97.25 98 LEU B O 1
ATOM 2208 N N . ILE B 1 99 ? 9.617 -20.562 -15.539 1 98.31 99 ILE B N 1
ATOM 2209 C CA . ILE B 1 99 ? 9.133 -19.375 -14.859 1 98.31 99 ILE B CA 1
ATOM 2210 C C . ILE B 1 99 ? 9.914 -18.156 -15.328 1 98.31 99 ILE B C 1
ATOM 2212 O O . ILE B 1 99 ? 11.141 -18.172 -15.375 1 98.31 99 ILE B O 1
ATOM 2216 N N . ASN B 1 100 ? 9.266 -17.109 -15.664 1 97.88 100 ASN B N 1
ATOM 2217 C CA . ASN B 1 100 ? 9.875 -15.836 -16.047 1 97.88 100 ASN B CA 1
ATOM 2218 C C . ASN B 1 100 ? 8.945 -14.656 -15.734 1 97.88 100 ASN B C 1
ATOM 2220 O O . ASN B 1 100 ? 7.875 -14.844 -15.156 1 97.88 100 ASN B O 1
ATOM 2224 N N . VAL B 1 101 ? 9.305 -13.469 -16.109 1 97.94 101 VAL B N 1
ATOM 2225 C CA . VAL B 1 101 ? 8.656 -12.242 -15.672 1 97.94 101 VAL B CA 1
ATOM 2226 C C . VAL B 1 101 ? 7.285 -12.117 -16.328 1 97.94 101 VAL B C 1
ATOM 2228 O O . VAL B 1 101 ? 6.379 -11.484 -15.789 1 97.94 101 VAL B O 1
ATOM 2231 N N . LYS B 1 102 ? 7.07 -12.773 -17.406 1 97 102 LYS B N 1
ATOM 2232 C CA . LYS B 1 102 ? 5.832 -12.633 -18.172 1 97 102 LYS B CA 1
ATOM 2233 C C . LYS B 1 102 ? 4.789 -13.641 -17.719 1 97 102 LYS B C 1
ATOM 2235 O O . LYS B 1 102 ? 3.588 -13.438 -17.906 1 97 102 LYS B O 1
ATOM 2240 N N . ASN B 1 103 ? 5.262 -14.719 -17.109 1 97.62 103 ASN B N 1
ATOM 2241 C CA . ASN B 1 103 ? 4.281 -15.773 -16.875 1 97.62 103 ASN B CA 1
ATOM 2242 C C . ASN B 1 103 ? 4.207 -16.141 -15.398 1 97.62 103 ASN B C 1
ATOM 2244 O O . ASN B 1 103 ? 3.359 -16.953 -15 1 97.62 103 ASN B O 1
ATOM 2248 N N . PHE B 1 104 ? 5.039 -15.562 -14.484 1 98.25 104 PHE B N 1
ATOM 2249 C CA . PHE B 1 104 ? 5.145 -16 -13.094 1 98.25 104 PHE B CA 1
ATOM 2250 C C . PHE B 1 104 ? 3.793 -15.914 -12.398 1 98.25 104 PHE B C 1
ATOM 2252 O O . PHE B 1 104 ? 3.443 -16.781 -11.594 1 98.25 104 PHE B O 1
ATOM 2259 N N . TRP B 1 105 ? 3.025 -14.969 -12.719 1 98.12 105 TRP B N 1
ATOM 2260 C CA . TRP B 1 105 ? 1.773 -14.781 -11.992 1 98.12 105 TRP B CA 1
ATOM 2261 C C . TRP B 1 105 ? 0.727 -15.797 -12.445 1 98.12 105 TRP B C 1
ATOM 2263 O O . TRP B 1 105 ? 0.03 -16.391 -11.617 1 98.12 105 TRP B O 1
ATOM 2273 N N . ASP B 1 106 ? 0.552 -16 -13.758 1 98 106 ASP B N 1
ATOM 2274 C CA . ASP B 1 106 ? -0.361 -17.016 -14.266 1 98 106 ASP B CA 1
ATOM 2275 C C . ASP B 1 106 ? -0.025 -18.391 -13.688 1 98 106 ASP B C 1
ATOM 2277 O O . ASP B 1 106 ? -0.923 -19.172 -13.367 1 98 106 ASP B O 1
ATOM 2281 N N . ILE B 1 107 ? 1.212 -18.609 -13.594 1 98.5 107 ILE B N 1
ATOM 2282 C CA . ILE B 1 107 ? 1.676 -19.875 -13.031 1 98.5 107 ILE B CA 1
ATOM 2283 C C . ILE B 1 107 ? 1.269 -19.969 -11.562 1 98.5 107 ILE B C 1
ATOM 2285 O O . ILE B 1 107 ? 0.756 -21 -11.117 1 98.5 107 ILE B O 1
ATOM 2289 N N . TYR B 1 108 ? 1.456 -18.875 -10.805 1 98.5 108 TYR B N 1
ATOM 2290 C CA . TYR B 1 108 ? 1.09 -18.875 -9.391 1 98.5 108 TYR B CA 1
ATOM 2291 C C . TYR B 1 108 ? -0.399 -19.141 -9.211 1 98.5 108 TYR B C 1
ATOM 2293 O O . TYR B 1 108 ? -0.787 -20 -8.406 1 98.5 108 TYR B O 1
ATOM 2301 N N . VAL B 1 109 ? -1.179 -18.516 -9.969 1 98.12 109 VAL B N 1
ATOM 2302 C CA . VAL B 1 109 ? -2.627 -18.641 -9.852 1 98.12 109 VAL B CA 1
ATOM 2303 C C . VAL B 1 109 ? -3.053 -20.062 -10.164 1 98.12 109 VAL B C 1
ATOM 2305 O O . VAL B 1 109 ? -3.873 -20.656 -9.453 1 98.12 109 VAL B O 1
ATOM 2308 N N . THR B 1 110 ? -2.518 -20.562 -11.18 1 98.25 110 THR B N 1
ATOM 2309 C CA . THR B 1 110 ? -2.83 -21.938 -11.547 1 98.25 110 THR B CA 1
ATOM 2310 C C . THR B 1 110 ? -2.389 -22.906 -10.453 1 98.25 110 THR B C 1
ATOM 2312 O O . THR B 1 110 ? -3.143 -23.812 -10.07 1 98.25 110 THR B O 1
ATOM 2315 N N . ALA B 1 111 ? -1.189 -22.703 -9.992 1 98.38 111 ALA B N 1
ATOM 2316 C CA . ALA B 1 111 ? -0.666 -23.547 -8.922 1 98.38 111 ALA B CA 1
ATOM 2317 C C . ALA B 1 111 ? -1.553 -23.484 -7.684 1 98.38 111 ALA B C 1
ATOM 2319 O O . ALA B 1 111 ? -1.786 -24.484 -7.02 1 98.38 111 ALA B O 1
ATOM 2320 N N . GLU B 1 112 ? -1.965 -22.328 -7.402 1 97.81 112 GLU B N 1
ATOM 2321 C CA . GLU B 1 112 ? -2.865 -22.141 -6.27 1 97.81 112 GLU B CA 1
ATOM 2322 C C . GLU B 1 112 ? -4.176 -22.906 -6.473 1 97.81 112 GLU B C 1
ATOM 2324 O O . GLU B 1 112 ? -4.641 -23.594 -5.574 1 97.81 112 GLU B O 1
ATOM 2329 N N . CYS B 1 113 ? -4.777 -22.797 -7.629 1 97.06 113 CYS B N 1
ATOM 2330 C CA . CYS B 1 113 ? -6.008 -23.5 -7.969 1 97.06 113 CYS B CA 1
ATOM 2331 C C . CYS B 1 113 ? -5.824 -25 -7.84 1 97.06 113 CYS B C 1
ATOM 2333 O O . CYS B 1 113 ? -6.734 -25.703 -7.395 1 97.06 113 CYS B O 1
ATOM 2335 N N . LEU B 1 114 ? -4.688 -25.438 -8.219 1 97.62 114 LEU B N 1
ATOM 2336 C CA . LEU B 1 114 ? -4.41 -26.859 -8.234 1 97.62 114 LEU B CA 1
ATOM 2337 C C . LEU B 1 114 ? -3.795 -27.312 -6.91 1 97.62 114 LEU B C 1
ATOM 2339 O O . LEU B 1 114 ? -3.424 -28.484 -6.758 1 97.62 114 LEU B O 1
ATOM 2343 N N . ASP B 1 115 ? -3.594 -26.391 -5.977 1 97.19 115 ASP B N 1
ATOM 2344 C CA . ASP B 1 115 ? -3.035 -26.641 -4.652 1 97.19 115 ASP B CA 1
ATOM 2345 C C . ASP B 1 115 ? -1.65 -27.281 -4.75 1 97.19 115 ASP B C 1
ATOM 2347 O O . ASP B 1 115 ? -1.349 -28.234 -4.035 1 97.19 115 ASP B O 1
ATOM 2351 N N . CYS B 1 116 ? -0.896 -26.875 -5.672 1 97.38 116 CYS B N 1
ATOM 2352 C CA . CYS B 1 116 ? 0.482 -27.328 -5.797 1 97.38 116 CYS B CA 1
ATOM 2353 C C . CYS B 1 116 ? 1.438 -26.391 -5.062 1 97.38 116 CYS B C 1
ATOM 2355 O O . CYS B 1 116 ? 1.949 -25.438 -5.648 1 97.38 116 CYS B O 1
ATOM 2357 N N . VAL B 1 117 ? 1.902 -26.734 -3.955 1 97.38 117 VAL B N 1
ATOM 2358 C CA . VAL B 1 117 ? 2.674 -25.891 -3.047 1 97.38 117 VAL B CA 1
ATOM 2359 C C . VAL B 1 117 ? 4.086 -25.703 -3.594 1 97.38 117 VAL B C 1
ATOM 2361 O O . VAL B 1 117 ? 4.66 -24.609 -3.477 1 97.38 117 VAL B O 1
ATOM 2364 N N . GLN B 1 118 ? 4.52 -26.75 -4.168 1 97.38 118 GLN B N 1
ATOM 2365 C CA . GLN B 1 118 ? 5.879 -26.703 -4.691 1 97.38 118 GLN B CA 1
ATOM 2366 C C . GLN B 1 118 ? 6.035 -25.594 -5.73 1 97.38 118 GLN B C 1
ATOM 2368 O O . GLN B 1 118 ? 6.961 -24.781 -5.648 1 97.38 118 GLN B O 1
ATOM 2373 N N . VAL B 1 119 ? 5.168 -25.562 -6.668 1 98.5 119 VAL B N 1
ATOM 2374 C CA . VAL B 1 119 ? 5.242 -24.562 -7.738 1 98.5 119 VAL B CA 1
ATOM 2375 C C . VAL B 1 119 ? 4.914 -23.188 -7.184 1 98.5 119 VAL B C 1
ATOM 2377 O O . VAL B 1 119 ? 5.543 -22.188 -7.562 1 98.5 119 VAL B O 1
ATOM 2380 N N . MET B 1 120 ? 3.977 -23.078 -6.273 1 98.25 120 MET B N 1
ATOM 2381 C CA . MET B 1 120 ? 3.668 -21.797 -5.625 1 98.25 120 MET B CA 1
ATOM 2382 C C . MET B 1 120 ? 4.91 -21.203 -4.969 1 98.25 120 MET B C 1
ATOM 2384 O O . MET B 1 120 ? 5.219 -20.031 -5.168 1 98.25 120 MET B O 1
ATOM 2388 N N . ASN B 1 121 ? 5.586 -22 -4.258 1 97.88 121 ASN B N 1
ATOM 2389 C CA . ASN B 1 121 ? 6.777 -21.547 -3.549 1 97.88 121 ASN B CA 1
ATOM 2390 C C . ASN B 1 121 ? 7.883 -21.141 -4.52 1 97.88 121 ASN B C 1
ATOM 2392 O O . ASN B 1 121 ? 8.602 -20.172 -4.27 1 97.88 121 ASN B O 1
ATOM 2396 N N . ALA B 1 122 ? 8 -21.906 -5.508 1 98.19 122 ALA B N 1
ATOM 2397 C CA . ALA B 1 122 ? 9 -21.578 -6.516 1 98.19 122 ALA B CA 1
ATOM 2398 C C . ALA B 1 122 ? 8.719 -20.203 -7.133 1 98.19 122 ALA B C 1
ATOM 2400 O O . ALA B 1 122 ? 9.641 -19.422 -7.379 1 98.19 122 ALA B O 1
ATOM 2401 N N . VAL B 1 123 ? 7.496 -19.906 -7.418 1 98.38 123 VAL B N 1
ATOM 2402 C CA . VAL B 1 123 ? 7.121 -18.609 -7.988 1 98.38 123 VAL B CA 1
ATOM 2403 C C . VAL B 1 123 ? 7.422 -17.5 -6.988 1 98.38 123 VAL B C 1
ATOM 2405 O O . VAL B 1 123 ? 7.949 -16.453 -7.359 1 98.38 123 VAL B O 1
ATOM 2408 N N . LYS B 1 124 ? 7.086 -17.688 -5.758 1 97.25 124 LYS B N 1
ATOM 2409 C CA . LYS B 1 124 ? 7.379 -16.688 -4.727 1 97.25 124 LYS B CA 1
ATOM 2410 C C . LYS B 1 124 ? 8.875 -16.422 -4.629 1 97.25 124 LYS B C 1
ATOM 2412 O O . LYS B 1 124 ? 9.305 -15.273 -4.5 1 97.25 124 LYS B O 1
ATOM 2417 N N . THR B 1 125 ? 9.609 -17.469 -4.656 1 96.94 125 THR B N 1
ATOM 2418 C CA . THR B 1 125 ? 11.062 -17.344 -4.641 1 96.94 125 THR B CA 1
ATOM 2419 C C . THR B 1 125 ? 11.547 -16.547 -5.848 1 96.94 125 THR B C 1
ATOM 2421 O O . THR B 1 125 ? 12.391 -15.656 -5.715 1 96.94 125 THR B O 1
ATOM 2424 N N . TYR B 1 126 ? 11.078 -16.844 -6.977 1 97.69 126 TYR B N 1
ATOM 2425 C CA . TYR B 1 126 ? 11.422 -16.109 -8.188 1 97.69 126 TYR B CA 1
ATOM 2426 C C . TYR B 1 126 ? 11.109 -14.625 -8.039 1 97.69 126 TYR B C 1
ATOM 2428 O O . TYR B 1 126 ? 11.93 -13.781 -8.398 1 97.69 126 TYR B O 1
ATOM 2436 N N . LEU B 1 127 ? 9.906 -14.383 -7.543 1 97.25 127 LEU B N 1
ATOM 2437 C CA . LEU B 1 127 ? 9.445 -13.008 -7.332 1 97.25 127 LEU B CA 1
ATOM 2438 C C . LEU B 1 127 ? 10.445 -12.227 -6.488 1 97.25 127 LEU B C 1
ATOM 2440 O O . LEU B 1 127 ? 10.812 -11.102 -6.844 1 97.25 127 LEU B O 1
ATOM 2444 N N . VAL B 1 128 ? 10.883 -12.805 -5.414 1 96.19 128 VAL B N 1
ATOM 2445 C CA . VAL B 1 128 ? 11.789 -12.141 -4.484 1 96.19 128 VAL B CA 1
ATOM 2446 C C . VAL B 1 128 ? 13.156 -11.953 -5.145 1 96.19 128 VAL B C 1
ATOM 2448 O O . VAL B 1 128 ? 13.703 -10.852 -5.152 1 96.19 128 VAL B O 1
ATOM 2451 N N . GLN B 1 129 ? 13.625 -12.984 -5.75 1 96.19 129 GLN B N 1
ATOM 2452 C CA . GLN B 1 129 ? 14.977 -12.984 -6.309 1 96.19 129 GLN B CA 1
ATOM 2453 C C . GLN B 1 129 ? 15.07 -12.055 -7.512 1 96.19 129 GLN B C 1
ATOM 2455 O O . GLN B 1 129 ? 16.141 -11.5 -7.793 1 96.19 129 GLN B O 1
ATOM 2460 N N . ASN B 1 130 ? 14.031 -11.898 -8.18 1 97.19 130 ASN B N 1
ATOM 2461 C CA . ASN B 1 130 ? 14.008 -11.062 -9.375 1 97.19 130 ASN B CA 1
ATOM 2462 C C . ASN B 1 130 ? 13.094 -9.852 -9.195 1 97.19 130 ASN B C 1
ATOM 2464 O O . ASN B 1 130 ? 12.406 -9.438 -10.133 1 97.19 130 ASN B O 1
ATOM 2468 N N . PHE B 1 131 ? 13.078 -9.359 -8.039 1 97.06 131 PHE B N 1
ATOM 2469 C CA . PHE B 1 131 ? 12.102 -8.336 -7.676 1 97.06 131 PHE B CA 1
ATOM 2470 C C . PHE B 1 131 ? 12.242 -7.113 -8.57 1 97.06 131 PHE B C 1
ATOM 2472 O O . PHE B 1 131 ? 11.242 -6.496 -8.953 1 97.06 131 PHE B O 1
ATOM 2479 N N . PHE B 1 132 ? 13.43 -6.727 -8.844 1 97.25 132 PHE B N 1
ATOM 2480 C CA . PHE B 1 132 ? 13.625 -5.551 -9.68 1 97.25 132 PHE B CA 1
ATOM 2481 C C . PHE B 1 132 ? 12.875 -5.688 -11 1 97.25 132 PHE B C 1
ATOM 2483 O O . PHE B 1 132 ? 12.117 -4.793 -11.383 1 97.25 132 PHE B O 1
ATOM 2490 N N . GLU B 1 133 ? 13.031 -6.77 -11.664 1 97.75 133 GLU B N 1
ATOM 2491 C CA . GLU B 1 133 ? 12.383 -7.031 -12.945 1 97.75 133 GLU B CA 1
ATOM 2492 C C . GLU B 1 133 ? 10.875 -7.203 -12.766 1 97.75 133 GLU B C 1
ATOM 2494 O O . GLU B 1 133 ? 10.086 -6.676 -13.555 1 97.75 133 GLU B O 1
ATOM 2499 N N . VAL B 1 134 ? 10.469 -7.934 -11.781 1 97.94 134 VAL B N 1
ATOM 2500 C CA . VAL B 1 134 ? 9.07 -8.227 -11.5 1 97.94 134 VAL B CA 1
ATOM 2501 C C . VAL B 1 134 ? 8.312 -6.93 -11.227 1 97.94 134 VAL B C 1
ATOM 2503 O O . VAL B 1 134 ? 7.242 -6.695 -11.797 1 97.94 134 VAL B O 1
ATOM 2506 N N . ALA B 1 135 ? 8.914 -6.074 -10.398 1 97.31 135 ALA B N 1
ATOM 2507 C CA . ALA B 1 135 ? 8.273 -4.832 -9.992 1 97.31 135 ALA B CA 1
ATOM 2508 C C . ALA B 1 135 ? 8.062 -3.9 -11.188 1 97.31 135 ALA B C 1
ATOM 2510 O O . ALA B 1 135 ? 7.176 -3.045 -11.164 1 97.31 135 ALA B O 1
ATOM 2511 N N . ASN B 1 136 ? 8.812 -4.031 -12.148 1 97.06 136 ASN B N 1
ATOM 2512 C CA . ASN B 1 136 ? 8.742 -3.166 -13.32 1 97.06 136 ASN B CA 1
ATOM 2513 C C . ASN B 1 136 ? 7.93 -3.805 -14.445 1 97.06 136 ASN B C 1
ATOM 2515 O O . ASN B 1 136 ? 7.789 -3.225 -15.516 1 97.06 136 ASN B O 1
ATOM 2519 N N . SER B 1 137 ? 7.41 -4.957 -14.211 1 96.69 137 SER B N 1
ATOM 2520 C CA . SER B 1 137 ? 6.617 -5.672 -15.211 1 96.69 137 SER B CA 1
ATOM 2521 C C . SER B 1 137 ? 5.137 -5.32 -15.094 1 96.69 137 SER B C 1
ATOM 2523 O O . SER B 1 137 ? 4.695 -4.793 -14.07 1 96.69 137 SER B O 1
ATOM 2525 N N . SER B 1 138 ? 4.316 -5.586 -16.156 1 95.88 138 SER B N 1
ATOM 2526 C CA . SER B 1 138 ? 2.871 -5.387 -16.141 1 95.88 138 SER B CA 1
ATOM 2527 C C . SER B 1 138 ? 2.18 -6.391 -15.227 1 95.88 138 SER B C 1
ATOM 2529 O O . SER B 1 138 ? 1.048 -6.164 -14.789 1 95.88 138 SER B O 1
ATOM 2531 N N . GLU B 1 139 ? 2.834 -7.492 -14.914 1 96.31 139 GLU B N 1
ATOM 2532 C CA . GLU B 1 139 ? 2.248 -8.547 -14.094 1 96.31 139 GLU B CA 1
ATOM 2533 C C . GLU B 1 139 ? 2.234 -8.156 -12.617 1 96.31 139 GLU B C 1
ATOM 2535 O O . GLU B 1 139 ? 1.445 -8.688 -11.836 1 96.31 139 GLU B O 1
ATOM 2540 N N . PHE B 1 140 ? 3.074 -7.16 -12.312 1 97.31 140 PHE B N 1
ATOM 2541 C CA . PHE B 1 140 ? 3.262 -6.797 -10.914 1 97.31 140 PHE B CA 1
ATOM 2542 C C . PHE B 1 140 ? 1.949 -6.332 -10.297 1 97.31 140 PHE B C 1
ATOM 2544 O O . PHE B 1 140 ? 1.615 -6.723 -9.172 1 97.31 140 PHE B O 1
ATOM 2551 N N . ILE B 1 141 ? 1.196 -5.625 -11.062 1 96.06 141 ILE B N 1
ATOM 2552 C CA . ILE B 1 141 ? -0.014 -5.012 -10.523 1 96.06 141 ILE B CA 1
ATOM 2553 C C . ILE B 1 141 ? -1.115 -6.062 -10.414 1 96.06 141 ILE B C 1
ATOM 2555 O O . ILE B 1 141 ? -2.176 -5.801 -9.836 1 96.06 141 ILE B O 1
ATOM 2559 N N . GLN B 1 142 ? -0.905 -7.234 -10.922 1 96 142 GLN B N 1
ATOM 2560 C CA . GLN B 1 142 ? -1.903 -8.297 -10.859 1 96 142 GLN B CA 1
ATOM 2561 C C . GLN B 1 142 ? -1.752 -9.125 -9.578 1 96 142 GLN B C 1
ATOM 2563 O O . GLN B 1 142 ? -2.654 -9.875 -9.211 1 96 142 GLN B O 1
ATOM 2568 N N . ILE B 1 143 ? -0.618 -8.984 -8.969 1 97.5 143 ILE B N 1
ATOM 2569 C CA . ILE B 1 143 ? -0.334 -9.773 -7.773 1 97.5 143 ILE B CA 1
ATOM 2570 C C . ILE B 1 143 ? -1.325 -9.414 -6.668 1 97.5 143 ILE B C 1
ATOM 2572 O O . ILE B 1 143 ? -1.611 -8.234 -6.441 1 97.5 143 ILE B O 1
ATOM 2576 N N . SER B 1 144 ? -1.871 -10.438 -6.051 1 95.75 144 SER B N 1
ATOM 2577 C CA . SER B 1 144 ? -2.824 -10.195 -4.969 1 95.75 144 SER B CA 1
ATOM 2578 C C . SER B 1 144 ? -2.123 -9.68 -3.717 1 95.75 144 SER B C 1
ATOM 2580 O O . SER B 1 144 ? -0.922 -9.898 -3.537 1 95.75 144 SER B O 1
ATOM 2582 N N . PHE B 1 145 ? -2.885 -9.023 -2.902 1 95.88 145 PHE B N 1
ATOM 2583 C CA . PHE B 1 145 ? -2.363 -8.523 -1.638 1 95.88 145 PHE B CA 1
ATOM 2584 C C . PHE B 1 145 ? -1.82 -9.664 -0.786 1 95.88 145 PHE B C 1
ATOM 2586 O O . PHE B 1 145 ? -0.77 -9.531 -0.155 1 95.88 145 PHE B O 1
ATOM 2593 N N . ASP B 1 146 ? -2.541 -10.734 -0.76 1 95.38 146 ASP B N 1
ATOM 2594 C CA . ASP B 1 146 ? -2.16 -11.875 0.065 1 95.38 146 ASP B CA 1
ATOM 2595 C C . ASP B 1 146 ? -0.758 -12.367 -0.292 1 95.38 146 ASP B C 1
ATOM 2597 O O . ASP B 1 146 ? 0.065 -12.609 0.593 1 95.38 146 ASP B O 1
ATOM 2601 N N . VAL B 1 147 ? -0.536 -12.445 -1.521 1 96 147 VAL B N 1
ATOM 2602 C CA . VAL B 1 147 ? 0.764 -12.93 -1.969 1 96 147 VAL B CA 1
ATOM 2603 C C . VAL B 1 147 ? 1.836 -11.883 -1.686 1 96 147 VAL B C 1
ATOM 2605 O O . VAL B 1 147 ? 2.912 -12.203 -1.177 1 96 147 VAL B O 1
ATOM 2608 N N . LEU B 1 148 ? 1.59 -10.617 -1.977 1 95.19 148 LEU B N 1
ATOM 2609 C CA . LEU B 1 148 ? 2.539 -9.531 -1.757 1 95.19 148 LEU B CA 1
ATOM 2610 C C . LEU B 1 148 ? 2.91 -9.422 -0.281 1 95.19 148 LEU B C 1
ATOM 2612 O O . LEU B 1 148 ? 4.09 -9.312 0.06 1 95.19 148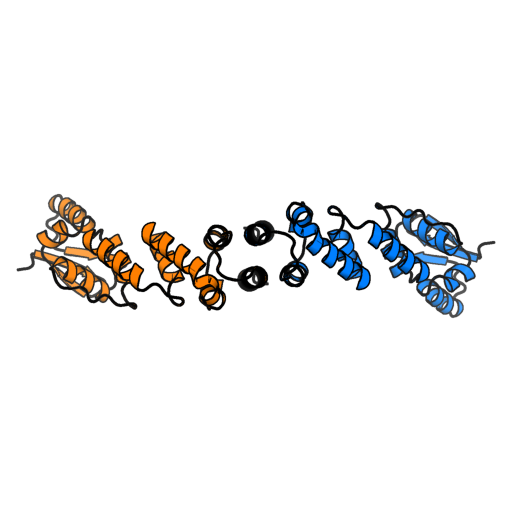 LEU B O 1
ATOM 2616 N N . SER B 1 149 ? 1.903 -9.484 0.558 1 94.88 149 SER B N 1
ATOM 2617 C CA . SER B 1 149 ? 2.107 -9.289 1.989 1 94.88 149 SER B CA 1
ATOM 2618 C C . SER B 1 149 ? 2.916 -10.43 2.594 1 94.88 149 SER B C 1
ATOM 2620 O O . SER B 1 149 ? 3.611 -10.25 3.596 1 94.88 149 SER B O 1
ATOM 2622 N N . ARG B 1 150 ? 2.938 -11.523 1.995 1 94 150 ARG B N 1
ATOM 2623 C CA . ARG B 1 150 ? 3.664 -12.68 2.504 1 94 150 ARG B CA 1
ATOM 2624 C C . ARG B 1 150 ? 5.062 -12.758 1.903 1 94 150 ARG B C 1
ATOM 2626 O O . ARG B 1 150 ? 5.965 -13.359 2.49 1 94 150 ARG B O 1
ATOM 2633 N N . THR B 1 151 ? 5.246 -12.148 0.814 1 94.81 151 THR B N 1
ATOM 2634 C CA . THR B 1 151 ? 6.484 -12.359 0.075 1 94.81 151 THR B CA 1
ATOM 2635 C C . THR B 1 151 ? 7.43 -11.18 0.241 1 94.81 151 THR B C 1
ATOM 2637 O O . THR B 1 151 ? 8.641 -11.352 0.357 1 94.81 151 THR B O 1
ATOM 2640 N N . LEU B 1 152 ? 6.965 -9.992 0.298 1 94 152 LEU B N 1
ATOM 2641 C CA . LEU B 1 152 ? 7.801 -8.805 0.213 1 94 152 LEU B CA 1
ATOM 2642 C C . LEU B 1 152 ? 8.516 -8.539 1.536 1 94 152 LEU B C 1
ATOM 2644 O O . LEU B 1 152 ? 9.648 -8.062 1.551 1 94 152 LEU B O 1
ATOM 2648 N N . PRO B 1 153 ? 7.723 -8.789 2.672 1 88.12 153 PRO B N 1
ATOM 2649 C CA . PRO B 1 153 ? 8.484 -8.633 3.912 1 88.12 153 PRO B CA 1
ATOM 2650 C C . PRO B 1 153 ? 9.625 -9.648 4.039 1 88.12 153 PRO B C 1
ATOM 2652 O O . PRO B 1 153 ? 9.469 -10.664 4.719 1 88.12 153 PRO B O 1
ATOM 2655 N N . ASP B 1 154 ? 10.523 -9.531 3.174 1 80.62 154 ASP B N 1
ATOM 2656 C CA . ASP B 1 154 ? 11.672 -10.422 3.064 1 80.62 154 ASP B CA 1
ATOM 2657 C C . ASP B 1 154 ? 12.984 -9.633 3.066 1 80.62 154 ASP B C 1
ATOM 2659 O O . ASP B 1 154 ? 13.117 -8.648 2.34 1 80.62 154 ASP B O 1
ATOM 2663 N N . ASP B 1 155 ? 13.883 -9.984 3.926 1 77.75 155 ASP B N 1
ATOM 2664 C CA . ASP B 1 155 ? 15.164 -9.297 4.062 1 77.75 155 ASP B CA 1
ATOM 2665 C C . ASP B 1 155 ? 16.078 -9.617 2.889 1 77.75 155 ASP B C 1
ATOM 2667 O O . ASP B 1 155 ? 17.141 -8.992 2.727 1 77.75 155 ASP B O 1
ATOM 2671 N N . ASN B 1 156 ? 15.617 -10.438 2.029 1 83 156 ASN B N 1
ATOM 2672 C CA . ASN B 1 156 ? 16.5 -10.898 0.959 1 83 156 ASN B CA 1
ATOM 2673 C C . ASN B 1 156 ? 16.172 -10.227 -0.367 1 83 156 ASN B C 1
ATOM 2675 O O . ASN B 1 156 ? 16.594 -10.68 -1.427 1 83 156 ASN B O 1
ATOM 2679 N N . LEU B 1 157 ? 15.375 -9.172 -0.315 1 89.5 157 LEU B N 1
ATOM 2680 C CA . LEU B 1 157 ? 15.117 -8.445 -1.556 1 89.5 157 LEU B CA 1
ATOM 2681 C C . LEU B 1 157 ? 16.391 -7.793 -2.078 1 89.5 157 LEU B C 1
ATOM 2683 O O . LEU B 1 157 ? 17.047 -7.051 -1.351 1 89.5 157 LEU B O 1
ATOM 2687 N N . PRO B 1 158 ? 16.766 -8.125 -3.287 1 92.31 158 PRO B N 1
ATOM 2688 C CA . PRO B 1 158 ? 18.016 -7.582 -3.844 1 92.31 158 PRO B CA 1
ATOM 2689 C C . PRO B 1 158 ? 17.844 -6.168 -4.398 1 92.31 158 PRO B C 1
ATOM 2691 O O . PRO B 1 158 ? 18.266 -5.887 -5.52 1 92.31 158 PRO B O 1
ATOM 2694 N N . VAL B 1 159 ? 17.172 -5.273 -3.84 1 92.12 159 VAL B N 1
ATOM 2695 C CA . VAL B 1 159 ? 16.969 -3.881 -4.215 1 92.12 159 VAL B CA 1
ATOM 2696 C C . VAL B 1 159 ? 17 -2.998 -2.971 1 92.12 159 VAL B C 1
ATOM 2698 O O . VAL B 1 159 ? 16.922 -3.494 -1.846 1 92.12 159 VAL B O 1
ATOM 2701 N N . CYS B 1 160 ? 17.219 -1.776 -3.205 1 90.69 160 CYS B N 1
ATOM 2702 C CA . CYS B 1 160 ? 17.266 -0.86 -2.072 1 90.69 160 CYS B CA 1
ATOM 2703 C C . CYS B 1 160 ? 15.875 -0.587 -1.526 1 90.69 160 CYS B C 1
ATOM 2705 O O . CYS B 1 160 ? 14.875 -0.847 -2.203 1 90.69 160 CYS B O 1
ATOM 2707 N N . THR B 1 161 ? 15.82 -0.073 -0.317 1 88.88 161 THR B N 1
ATOM 2708 C CA . THR B 1 161 ? 14.57 0.181 0.391 1 88.88 161 THR B CA 1
ATOM 2709 C C . THR B 1 161 ? 13.688 1.142 -0.4 1 88.88 161 THR B C 1
ATOM 2711 O O . THR B 1 161 ? 12.477 0.918 -0.533 1 88.88 161 THR B O 1
ATOM 2714 N N . ASP B 1 162 ? 14.297 2.207 -0.91 1 92.12 162 ASP B N 1
ATOM 2715 C CA . ASP B 1 162 ? 13.555 3.213 -1.665 1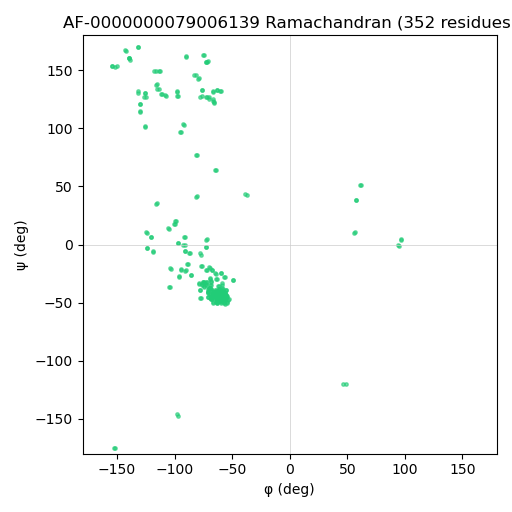 92.12 162 ASP B CA 1
ATOM 2716 C C . ASP B 1 162 ? 12.82 2.582 -2.842 1 92.12 162 ASP B C 1
ATOM 2718 O O . ASP B 1 162 ? 11.656 2.896 -3.092 1 92.12 162 ASP B O 1
ATOM 2722 N N . PHE B 1 163 ? 13.469 1.711 -3.475 1 93.56 163 PHE B N 1
ATOM 2723 C CA . PHE B 1 163 ? 12.883 1.078 -4.648 1 93.56 163 PHE B CA 1
ATOM 2724 C C . PHE B 1 163 ? 11.695 0.199 -4.258 1 93.56 163 PHE B C 1
ATOM 2726 O O . PHE B 1 163 ? 10.656 0.223 -4.914 1 93.56 163 PHE B O 1
ATOM 2733 N N . VAL B 1 164 ? 11.883 -0.603 -3.246 1 94.19 164 VAL B N 1
ATOM 2734 C CA . VAL B 1 164 ? 10.812 -1.492 -2.807 1 94.19 164 VAL B CA 1
ATOM 2735 C C . VAL B 1 164 ? 9.594 -0.671 -2.396 1 94.19 164 VAL B C 1
ATOM 2737 O O . VAL B 1 164 ? 8.469 -0.993 -2.775 1 94.19 164 VAL B O 1
ATOM 2740 N N . VAL B 1 165 ? 9.836 0.387 -1.662 1 94.56 165 VAL B N 1
ATOM 2741 C CA . VAL B 1 165 ? 8.766 1.25 -1.177 1 94.56 165 VAL B CA 1
ATOM 2742 C C . VAL B 1 165 ? 8.031 1.875 -2.359 1 94.56 165 VAL B C 1
ATOM 2744 O O . VAL B 1 165 ? 6.797 1.829 -2.426 1 94.56 165 VAL B O 1
ATOM 2747 N N . GLN B 1 166 ? 8.711 2.377 -3.244 1 94.75 166 GLN B N 1
ATOM 2748 C CA . GLN B 1 166 ? 8.109 2.975 -4.434 1 94.75 166 GLN B CA 1
ATOM 2749 C C . GLN B 1 166 ? 7.281 1.953 -5.203 1 94.75 166 GLN B C 1
ATOM 2751 O O . GLN B 1 166 ? 6.199 2.273 -5.707 1 94.75 166 GLN B O 1
ATOM 2756 N N . SER B 1 167 ? 7.84 0.805 -5.359 1 96.25 167 SER B N 1
ATOM 2757 C CA . SER B 1 167 ? 7.152 -0.251 -6.098 1 96.25 167 SER B CA 1
ATOM 2758 C C . SER B 1 167 ? 5.832 -0.626 -5.426 1 96.25 167 SER B C 1
ATOM 2760 O O . SER B 1 167 ? 4.816 -0.795 -6.102 1 96.25 167 SER B O 1
ATOM 2762 N N . ILE B 1 168 ? 5.875 -0.777 -4.133 1 96.19 168 ILE B N 1
ATOM 2763 C CA . ILE B 1 168 ? 4.664 -1.114 -3.393 1 96.19 168 ILE B CA 1
ATOM 2764 C C . ILE B 1 168 ? 3.641 0.008 -3.541 1 96.19 168 ILE B C 1
ATOM 2766 O O . ILE B 1 168 ? 2.455 -0.25 -3.768 1 96.19 168 ILE B O 1
ATOM 2770 N N . LEU B 1 169 ? 4.086 1.2 -3.391 1 95.31 169 LEU B N 1
ATOM 2771 C CA . LEU B 1 169 ? 3.18 2.338 -3.49 1 95.31 169 LEU B CA 1
ATOM 2772 C C . LEU B 1 169 ? 2.602 2.451 -4.895 1 95.31 169 LEU B C 1
ATOM 2774 O O . LEU B 1 169 ? 1.438 2.822 -5.066 1 95.31 169 LEU B O 1
ATOM 2778 N N . LYS B 1 170 ? 3.393 2.195 -5.855 1 94.88 170 LYS B N 1
ATOM 2779 C CA . LYS B 1 170 ? 2.893 2.123 -7.227 1 94.88 170 LYS B CA 1
ATOM 2780 C C . LYS B 1 170 ? 1.82 1.046 -7.363 1 94.88 170 LYS B C 1
ATOM 2782 O O . LYS B 1 170 ? 0.809 1.252 -8.039 1 94.88 170 LYS B O 1
ATOM 2787 N N . TRP B 1 171 ? 2.086 -0.086 -6.832 1 96.75 171 TRP B N 1
ATOM 2788 C CA . TRP B 1 171 ? 1.12 -1.179 -6.801 1 96.75 171 TRP B CA 1
ATOM 2789 C C . TRP B 1 171 ? -0.178 -0.739 -6.133 1 96.75 171 TRP B C 1
ATOM 2791 O O . TRP B 1 171 ? -1.268 -0.996 -6.648 1 96.75 171 TRP B O 1
ATOM 2801 N N . VAL B 1 172 ? -0.117 -0.057 -5.023 1 95.31 172 VAL B N 1
ATOM 2802 C CA . VAL B 1 172 ? -1.282 0.437 -4.293 1 95.31 172 VAL B CA 1
ATOM 2803 C C . VAL B 1 172 ? -2.064 1.411 -5.172 1 95.31 172 VAL B C 1
ATOM 2805 O O . VAL B 1 172 ? -3.293 1.331 -5.258 1 95.31 172 VAL B O 1
ATOM 2808 N N . ASP B 1 173 ? -1.408 2.295 -5.75 1 94 173 ASP B N 1
ATOM 2809 C CA . ASP B 1 173 ? -2.031 3.297 -6.609 1 94 173 ASP B CA 1
ATOM 2810 C C . ASP B 1 173 ? -2.803 2.639 -7.754 1 94 173 ASP B C 1
ATOM 2812 O O . ASP B 1 173 ? -3.924 3.043 -8.07 1 94 173 ASP B O 1
ATOM 2816 N N . ALA B 1 174 ? -2.254 1.672 -8.328 1 93.69 174 ALA B N 1
ATOM 2817 C CA . ALA B 1 174 ? -2.828 0.994 -9.484 1 93.69 174 ALA B CA 1
ATOM 2818 C C . ALA B 1 174 ? -4.035 0.15 -9.086 1 93.69 174 ALA B C 1
ATOM 2820 O O . ALA B 1 174 ? -4.953 -0.049 -9.883 1 93.69 174 ALA B O 1
ATOM 2821 N N . THR B 1 175 ? -4.02 -0.381 -7.883 1 91.12 175 THR B N 1
ATOM 2822 C CA . THR B 1 175 ? -5.035 -1.345 -7.477 1 91.12 175 THR B CA 1
ATOM 2823 C C . THR B 1 175 ? -6.16 -0.654 -6.711 1 91.12 175 THR B C 1
ATOM 2825 O O . THR B 1 175 ? -7.219 -1.242 -6.488 1 91.12 175 THR B O 1
ATOM 2828 N N . SER B 1 176 ? -5.996 0.439 -6.023 1 84.06 176 SER B N 1
ATOM 2829 C CA . SER B 1 176 ? -7.004 1.152 -5.246 1 84.06 176 SER B CA 1
ATOM 2830 C C . SER B 1 176 ? -8 1.866 -6.156 1 84.06 176 SER B C 1
ATOM 2832 O O . SER B 1 176 ? -9.094 2.236 -5.719 1 84.06 176 SER B O 1
ATOM 2834 N N . GLY B 1 177 ? -8 1.795 -7.371 1 68.06 177 GLY B N 1
ATOM 2835 C CA . GLY B 1 177 ? -8.914 2.539 -8.219 1 68.06 177 GLY B CA 1
ATOM 2836 C C . GLY B 1 177 ? -8.844 4.039 -8.008 1 68.06 177 GLY B C 1
ATOM 2837 O O . GLY B 1 177 ? -9.805 4.758 -8.281 1 68.06 177 GLY B O 1
ATOM 2838 N N . ARG B 1 178 ? -7.957 4.418 -7.355 1 54.66 178 ARG B N 1
ATOM 2839 C CA . ARG B 1 178 ? -7.949 5.852 -7.086 1 54.66 178 ARG B CA 1
ATOM 2840 C C . ARG B 1 178 ? -7.305 6.617 -8.242 1 54.66 178 ARG B C 1
ATOM 2842 O O . ARG B 1 178 ? -6.406 6.105 -8.906 1 54.66 178 ARG B O 1
#

pLDDT: mean 93.83, std 8.27, range [53.75, 98.5]

Organism: Lymnaea stagnalis (NCBI:txid6523)

Secondary structure (DSSP, 8-state):
---EEEEETTEEEEE-HHHHHHH-HHHHHHHHHHHHS----EEEE-SS-HHHHHHHHHHHTTPPP---TTTHHHHHHHHHHTT-HHHHHHHHHHHHTT--TTTHHHHHHHHHHTT-HHHHHHHHHHHHHTHHHHHTSTTGGGS-HHHHHHHSS-TT-SS-HHHHHHHHHHHHHHHTT-/---EEEEETTEEEEE-HHHHHHH-HHHHHHHHHHHHS----EEEE-SS-HHHHHHHHHHHTTPPP---TTTHHHHHHHHHHTT-HHHHHHHHHHHHTT--TTTHHHHHHHHHHTT-HHHHHHHHHHHHHTHHHHHTSTTGGGS-HHHHHHHSS-TT-SS-HHHHHHHHHHHHHHHTT-

Solvent-accessible surface area (backbone atoms only — not comparable to full-atom values): 19854 Å² total; per-residue (Å²): 134,64,68,28,32,40,32,22,85,95,42,77,41,79,33,44,60,64,54,42,36,72,50,14,57,46,44,29,54,52,53,57,52,32,70,73,42,70,90,68,53,59,49,76,50,80,97,49,53,56,72,51,48,49,44,55,51,38,37,66,73,68,42,85,61,87,74,40,92,88,45,37,64,60,44,32,49,46,25,54,73,38,37,21,61,72,54,34,52,51,36,54,57,53,49,70,75,63,65,44,76,88,46,35,62,64,50,33,55,49,22,56,76,67,67,35,62,69,57,33,50,52,37,53,50,48,47,40,71,39,34,74,61,33,62,73,37,85,56,44,64,67,59,51,66,71,57,48,65,66,52,59,52,36,86,70,47,85,63,57,56,36,55,53,46,45,45,52,49,50,38,47,51,71,64,66,75,107,135,63,69,27,32,41,32,23,83,97,42,78,41,78,34,44,58,64,54,43,36,72,48,14,57,46,44,30,53,53,53,56,52,30,70,73,44,68,87,67,54,60,49,77,51,80,96,48,54,56,71,51,47,49,45,56,52,39,37,66,73,69,42,84,61,86,75,43,92,85,46,38,63,59,46,33,50,47,24,55,73,39,38,20,62,72,54,34,51,50,37,53,58,53,49,69,74,62,65,44,76,87,45,34,62,63,50,34,53,50,22,56,77,67,68,35,62,69,58,32,50,52,37,53,49,47,46,39,72,40,34,73,62,35,61,73,36,84,57,44,66,67,58,49,65,71,58,49,65,67,52,58,54,36,86,70,47,84,63,55,55,36,57,55,46,44,45,52,49,51,38,47,50,69,66,67,76,105

Nearest PDB structures (foldseek):
  8h37-assembly1_P  TM=9.022E-01  e=9.097E-13  Homo sapiens
  8h37-assembly1_A  TM=9.016E-01  e=9.097E-13  Homo sapiens
  6i2m-assembly1_A-2  TM=9.041E-01  e=2.775E-11  Vaccinia virus WR
  8vpq-assembly1_B  TM=8.598E-01  e=3.905E-11  Homo sapiens
  8khp-assembly1_B  TM=8.079E-01  e=2.621E-11  Homo sapiens

Sequence (356 aa):
FTDFVVHVDDCKFPCHRFVLSACSEFFEALLRCDMRESNEKQATVVGISPSIFRLVLDAMYGSCTALTEDNMLEVWQASNQLQIEFLIEICANFILKLINVKNFWDIYVTAECLDCVQVMNAVKTYLVQNFFEVANSSEFIQISFDVLSRTLPDDNLPVCTDFVVQSILKWVDATSGRFTDFVVHVDDCKFPCHRFVLSACSEFFEALLRCDMRESNEKQATVVGISPSIFRLVLDAMYGSCTALTEDNMLEVWQASNQLQIEFLIEICANFILKLINVKNFWDIYVTAECLDCVQVMNAVKTYLVQNFFEVANSSEFIQISFDVLSRTLPDDNLPVCTDFVVQSILKWVDATSGR

Radius of gyration: 35.31 Å; Cα contacts (8 Å, |Δi|>4): 415; chains: 2; bounding box: 43×106×58 Å

Foldseek 3Di:
DFQAWEAEPPDIDGHHLVLLLVQFVLSVVVVVVCVVPPSHRYYYDYDAHPVLVVQLRCVSVPDDRPDDPVCLLRNLVVCLVRVRPVSVVVSLVVVLVVDDLVCLVVQLVSCVVSVPVVSNVSSLVVCQAPVVSNLPDPCVLVDDPVSCVVRVPDPRRPDDPVVSVVSVVVSCVVNVVD/DFQAWEAEPPDIDGHHLVLLLVQFVLSVVVVVVCVVPPSHRYYYDYDAHPVLVVQLRCVSVPDDRPDDPVCLLRNLVVCLVRVRPVSVVVSLVVVLVVDDLVCLVVQLVSCVVSVPVVSNVSSLVVCQAPVVSNLPDPCVLVDDPVSCVVRVPDPSRPDDPVVSVVSVVVSCVSNVVD